Protein AF-A0A7S4VVU5-F1 (afdb_monomer)

Sequence (356 aa):
MTNPGVDKRAVSDDAVESCISLMKQHLQRNVVPAISHTGHGTSESSRDTSDSTVAGKGPNKKKQKRSSNQDVLRGLKKVYKPILATVGPLSILMEKMEQLIRSVHLDDQPILTICASVLSTLSLEPVAPTQCNEATALAHLIHEASIGVISAVFRRYERHRTIILEDLFALMLKLPTSRRTMRTYPIRASVMEYEARRQSSPKPASTHQGQNHIQVITTLILSLIQGSVVMPYESPDPTANCENSSLLPRLNSGLKGCQSVCDFFTSQMIQRCSRKGEEGGASEFRPVLSNLVDDLLAVQLLPEYPAAEMLLLSLCRRLSHDLLRSSSASVNKNTTSTSAETTYLSTAMDTMGKIC

InterPro domains:
  IPR033031 Scc2/Nipped-B family [PTHR21704] (1-333)

Mean predicted aligned error: 13.4 Å

Nearest PDB structures (foldseek):
  6q83-assembly1_A  TM=2.265E-01  e=2.015E-01  Saccharomyces cerevisiae S288C
  8e12-assembly1_A  TM=5.194E-01  e=6.028E+00  synthetic construct
  8e0o-assembly1_A  TM=4.133E-01  e=7.262E+00  synthetic construct
  8e12-assembly1_C  TM=3.622E-01  e=5.492E+00  synthetic construct

pLDDT: mean 74.07, std 20.19, range [27.8, 96.06]

Secondary structure (DSSP, 8-state):
--STTS-GGGS-HHHHHHHHHHHHHIIIIIIHHHHHHHHHHHHGGGS-----------------SSHHHHHHHHHHHHHHHHHHHTHHHHHHHHHHHHHHHHHS---HHHHHHHHHHHHGGGG-----TTS--HHHHHHHHHHHHHHHHHHHHHHH-GGGHHHHHHHHHHHHHHS--STTTS--EE---TTHHHHHHH--S-----S-----EE-HHHHHHHHHHHTT-B-----S-TTS---SS-SS-----BSHHHHHHHHHHHHHHHHHHT--SGGGTHHHHHHHHHHHHHHHHHHTT-TT-THHHHHHHHHHHHHHHHHHHHHHHHH-TTS---PPPHHHHHHHHHHHHHH-

Solvent-accessible surface area (backbone atoms only — not comparable to full-atom values): 21174 Å² total; per-residue (Å²): 125,73,54,95,85,59,59,75,84,76,51,56,64,70,56,53,53,50,50,51,52,50,50,41,49,44,44,67,70,48,44,52,53,43,47,56,51,54,50,62,72,56,64,75,75,75,76,86,84,80,90,79,94,75,92,80,92,83,84,90,79,90,89,82,80,68,63,68,58,52,54,50,50,54,52,48,52,65,57,35,52,64,54,59,63,45,49,63,61,47,30,53,51,35,49,51,47,24,51,37,53,70,68,48,92,75,60,70,68,65,51,55,51,49,46,59,48,40,59,63,55,66,70,64,72,54,70,45,93,89,51,94,42,74,58,38,59,53,47,49,47,46,42,52,27,33,43,47,32,48,27,31,48,47,47,70,38,67,88,51,39,64,60,55,53,52,55,46,55,60,49,58,72,73,46,70,79,51,85,84,62,39,54,68,36,66,62,81,48,76,62,53,62,54,52,60,69,67,57,87,64,95,74,83,92,74,94,65,81,76,73,62,34,30,39,60,63,57,55,40,55,40,44,46,34,56,37,36,53,43,68,70,44,84,70,91,64,91,75,80,67,93,79,90,78,78,100,60,86,81,52,66,46,44,56,63,52,23,51,51,49,38,51,49,52,41,49,55,52,51,51,38,31,51,38,83,54,84,91,49,46,11,78,64,42,45,55,47,50,52,52,47,51,56,44,34,69,73,37,43,88,39,86,86,35,71,44,31,50,59,43,51,52,44,42,50,53,52,47,51,52,52,51,54,50,52,58,56,51,70,73,53,85,87,60,96,66,83,74,71,49,69,67,41,54,52,52,48,50,52,55,46,64,72,74,108

Radius of gyration: 25.43 Å; Cα contacts (8 Å, |Δi|>4): 305; chains: 1; bounding box: 80×54×72 Å

Organism: NCBI:txid49249

Foldseek 3Di:
DLDPPDDPVVDDPVVVVVLLVVLLCLLPPQLLVLLQVVQVLPVVVPPPDDDDDDDDDDDDDDPPDPVVVVVVSVVSVVVSVVSLVCLVVSLVSLLVLLSCLLRDDDDPVSLVSLLVSLLVLLQRFRPFPPDPDSSLVSSQSSLVSSLSNVLSSLLRPVVCVVVSLVVLVVSLLSADLDPGRAFSHFDPFPVVVVVVVVPPDDDDDDDPPQPRTAGSSLVSLLSSLVSQWDDFDQDPDPPPDDDDDDDDRPGPTDSVRSLVSLLVSLVVLLVLLQDDDPVSCNVSSLSSLLRSLVRLVSCCPGPVRVSSVSNLVSNLVVLVVVLVVLVVVVVVPPDPPPRGDPVSNVSSVVSNVSSD

Structure (mmCIF, N/CA/C/O backbone):
data_AF-A0A7S4VVU5-F1
#
_entry.id   AF-A0A7S4VVU5-F1
#
loop_
_atom_site.group_PDB
_atom_site.id
_atom_site.type_symbol
_atom_site.label_atom_id
_atom_site.label_alt_id
_atom_site.label_comp_id
_atom_site.label_asym_id
_atom_site.label_entity_id
_atom_site.label_seq_id
_atom_site.pdbx_PDB_ins_code
_atom_site.Cartn_x
_atom_site.Cartn_y
_atom_site.Cartn_z
_atom_site.occupancy
_atom_site.B_iso_or_equiv
_atom_site.auth_seq_id
_atom_site.auth_comp_id
_atom_site.auth_asym_id
_atom_site.auth_atom_id
_atom_site.pdbx_PDB_model_num
ATOM 1 N N . MET A 1 1 ? 10.384 -1.384 -25.827 1.00 57.72 1 MET A N 1
ATOM 2 C CA . MET A 1 1 ? 9.327 -2.232 -25.232 1.00 57.72 1 MET A CA 1
ATOM 3 C C . MET A 1 1 ? 8.056 -1.447 -24.912 1.00 57.72 1 MET A C 1
ATOM 5 O O . MET A 1 1 ? 6.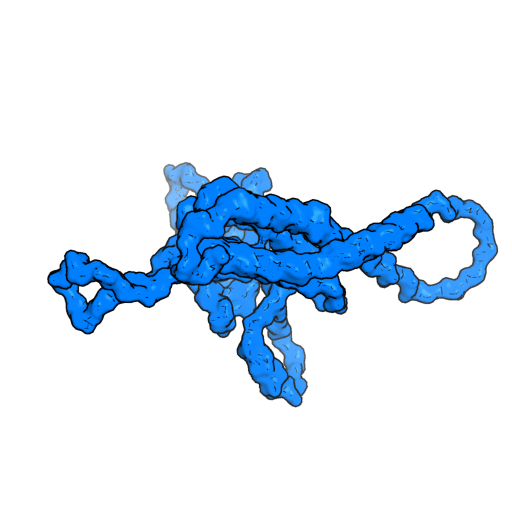988 -1.980 -25.139 1.00 57.72 1 MET A O 1
ATOM 9 N N . THR A 1 2 ? 8.135 -0.194 -24.442 1.00 60.84 2 THR A N 1
ATOM 10 C CA . THR A 1 2 ? 6.959 0.613 -24.037 1.00 60.84 2 THR A CA 1
ATOM 11 C C . THR A 1 2 ? 6.385 1.540 -25.121 1.00 60.84 2 THR A C 1
ATOM 13 O O . THR A 1 2 ? 5.416 2.249 -24.864 1.00 60.84 2 THR A O 1
ATOM 16 N N . ASN A 1 3 ? 6.969 1.576 -26.325 1.00 67.88 3 ASN A N 1
ATOM 17 C CA . ASN A 1 3 ? 6.439 2.384 -27.425 1.00 67.88 3 ASN A CA 1
ATOM 18 C C . ASN A 1 3 ? 5.209 1.667 -28.035 1.00 67.88 3 ASN A C 1
ATOM 20 O O . ASN A 1 3 ? 5.337 0.488 -28.372 1.00 67.88 3 ASN A O 1
ATOM 24 N N . PRO A 1 4 ? 4.050 2.344 -28.189 1.00 58.34 4 PRO A N 1
ATOM 25 C CA . PRO A 1 4 ? 2.795 1.745 -28.664 1.00 58.34 4 PRO A CA 1
ATOM 26 C C . PRO A 1 4 ? 2.856 1.110 -30.065 1.00 58.34 4 PRO A C 1
ATOM 28 O O . PRO A 1 4 ? 1.940 0.379 -30.424 1.00 58.34 4 PRO A O 1
ATOM 31 N N . GLY A 1 5 ? 3.913 1.359 -30.847 1.00 55.72 5 GLY A N 1
ATOM 32 C CA . GLY A 1 5 ? 4.136 0.742 -32.162 1.00 55.72 5 GLY A CA 1
ATOM 33 C C . GLY A 1 5 ? 5.090 -0.460 -32.184 1.00 55.72 5 GLY A C 1
ATOM 34 O O . GLY A 1 5 ? 5.428 -0.932 -33.266 1.00 55.72 5 GLY A O 1
ATOM 35 N N . VAL A 1 6 ? 5.586 -0.935 -31.036 1.00 66.12 6 VAL A N 1
ATOM 36 C CA . VAL A 1 6 ? 6.521 -2.075 -30.991 1.00 66.12 6 VAL A CA 1
ATOM 37 C C . VAL A 1 6 ? 5.746 -3.388 -31.071 1.00 66.12 6 VAL A C 1
ATOM 39 O O . VAL A 1 6 ? 4.851 -3.632 -30.263 1.00 66.12 6 VAL A O 1
ATOM 42 N N . ASP A 1 7 ? 6.106 -4.243 -32.033 1.00 57.69 7 ASP A N 1
ATOM 43 C CA . ASP A 1 7 ? 5.558 -5.595 -32.153 1.00 57.69 7 ASP A CA 1
ATOM 44 C C . ASP A 1 7 ? 5.779 -6.364 -30.840 1.00 57.69 7 ASP A C 1
ATOM 46 O O . ASP A 1 7 ? 6.886 -6.388 -30.295 1.00 57.69 7 ASP A O 1
ATOM 50 N N . LYS A 1 8 ? 4.725 -7.012 -30.334 1.00 59.72 8 LYS A N 1
ATOM 51 C CA . LYS A 1 8 ? 4.763 -7.819 -29.106 1.00 59.72 8 LYS A CA 1
ATOM 52 C C . LYS A 1 8 ? 5.806 -8.937 -29.192 1.00 59.72 8 LYS A C 1
ATOM 54 O O . LYS A 1 8 ? 6.313 -9.358 -28.165 1.00 59.72 8 LYS A O 1
ATOM 59 N N . ARG A 1 9 ? 6.182 -9.359 -30.405 1.00 58.69 9 ARG A N 1
ATOM 60 C CA . ARG A 1 9 ? 7.257 -10.335 -30.662 1.00 58.69 9 ARG A CA 1
ATOM 61 C C . ARG A 1 9 ? 8.673 -9.802 -30.421 1.00 58.69 9 ARG A C 1
ATOM 63 O O . ARG A 1 9 ? 9.600 -10.592 -30.304 1.00 58.69 9 ARG A O 1
ATOM 70 N N . ALA A 1 10 ? 8.856 -8.483 -30.366 1.00 60.72 10 ALA A N 1
ATOM 71 C CA . ALA A 1 10 ? 10.139 -7.855 -30.043 1.00 60.72 10 ALA A CA 1
ATOM 72 C C . ALA A 1 10 ? 10.359 -7.701 -28.526 1.00 60.72 10 ALA A C 1
ATOM 74 O O . ALA A 1 10 ? 11.417 -7.236 -28.097 1.00 60.72 10 ALA A O 1
ATOM 75 N N . VAL A 1 11 ? 9.360 -8.051 -27.709 1.00 66.44 11 VAL A N 1
ATOM 76 C CA . VAL A 1 11 ? 9.489 -8.148 -26.256 1.00 66.44 11 VAL A CA 1
ATOM 77 C C . VAL A 1 11 ? 9.952 -9.565 -25.941 1.00 66.44 11 VAL A C 1
ATOM 79 O O . VAL A 1 11 ? 9.199 -10.512 -26.118 1.00 66.44 11 VAL A O 1
ATOM 82 N N . SER A 1 12 ? 11.205 -9.716 -25.515 1.00 78.31 12 SER A N 1
ATOM 83 C CA . SER A 1 12 ? 11.684 -10.991 -24.991 1.00 78.31 12 SER A CA 1
ATOM 84 C C . SER A 1 12 ? 11.228 -11.147 -23.543 1.00 78.31 12 SER A C 1
ATOM 86 O O . SER A 1 12 ? 11.654 -10.390 -22.665 1.00 78.31 12 SER A O 1
ATOM 88 N N . ASP A 1 13 ? 10.377 -12.138 -23.293 1.00 79.94 13 ASP A N 1
ATOM 89 C CA . ASP A 1 13 ? 9.893 -12.464 -21.947 1.00 79.94 13 ASP A CA 1
ATOM 90 C C . ASP A 1 13 ? 11.064 -12.786 -21.001 1.00 79.94 13 ASP A C 1
ATOM 92 O O . ASP A 1 13 ? 11.105 -12.291 -19.874 1.00 79.94 13 ASP A O 1
ATOM 96 N N . ASP A 1 14 ? 12.107 -13.452 -21.512 1.00 84.94 14 ASP A N 1
ATOM 97 C CA . ASP A 1 14 ? 13.359 -13.721 -20.791 1.00 84.94 14 ASP A CA 1
ATOM 98 C C . ASP A 1 14 ? 14.050 -12.445 -20.282 1.00 84.94 14 ASP A C 1
ATOM 100 O O . ASP A 1 14 ? 14.626 -12.422 -19.189 1.00 84.94 14 ASP A O 1
ATOM 104 N N . ALA A 1 15 ? 14.012 -11.356 -21.060 1.00 85.75 15 ALA A N 1
ATOM 105 C CA . ALA A 1 15 ? 14.613 -10.092 -20.642 1.00 85.75 15 ALA A CA 1
ATOM 106 C C . ALA A 1 15 ? 13.778 -9.424 -19.548 1.00 85.75 15 ALA A C 1
ATOM 108 O O . ALA A 1 15 ? 14.343 -8.868 -18.604 1.00 85.75 15 ALA A O 1
ATOM 109 N N . VAL A 1 16 ? 12.447 -9.509 -19.638 1.00 86.12 16 VAL A N 1
ATOM 110 C CA . VAL A 1 16 ? 11.544 -8.998 -18.600 1.00 86.12 16 VAL A CA 1
ATOM 111 C C . VAL A 1 16 ? 11.764 -9.750 -17.292 1.00 86.12 16 VAL A C 1
ATOM 113 O O . VAL A 1 16 ? 11.966 -9.119 -16.253 1.00 86.12 16 VAL A O 1
ATOM 116 N N . GLU A 1 17 ? 11.811 -11.081 -17.335 1.00 88.19 17 GLU A N 1
ATOM 117 C CA . GLU A 1 17 ? 12.056 -11.906 -16.153 1.00 88.19 17 GLU A CA 1
ATOM 118 C C . GLU A 1 17 ? 13.445 -11.641 -15.551 1.00 88.19 17 GLU A C 1
ATOM 120 O O . GLU A 1 17 ? 13.582 -11.468 -14.334 1.00 88.19 17 GLU A O 1
ATOM 125 N N . SER A 1 18 ? 14.467 -11.488 -16.397 1.00 88.56 18 SER A N 1
ATOM 126 C CA . SER A 1 18 ? 15.817 -11.112 -15.964 1.00 88.56 18 SER A CA 1
ATOM 127 C C . SER A 1 18 ? 15.841 -9.745 -15.273 1.00 88.56 18 SER A C 1
ATOM 129 O O . SER A 1 18 ? 16.466 -9.596 -14.219 1.00 88.56 18 SER A O 1
ATOM 131 N N . CYS A 1 19 ? 15.126 -8.750 -15.807 1.00 90.00 19 CYS A N 1
ATOM 132 C CA . CYS A 1 19 ? 14.996 -7.431 -15.186 1.00 90.00 19 CYS A CA 1
ATOM 133 C C . CYS A 1 19 ? 14.268 -7.494 -13.837 1.00 90.00 19 CYS A C 1
ATOM 135 O O . CYS A 1 19 ? 14.699 -6.845 -12.882 1.00 90.00 19 CYS A O 1
ATOM 137 N N . ILE A 1 20 ? 13.199 -8.288 -13.729 1.00 91.06 20 ILE A N 1
ATOM 138 C CA . ILE A 1 20 ? 12.463 -8.489 -12.473 1.00 91.06 20 ILE A CA 1
ATOM 139 C C . ILE A 1 20 ? 13.362 -9.160 -11.430 1.00 91.06 20 ILE A C 1
ATOM 141 O O . ILE A 1 20 ? 13.412 -8.716 -10.280 1.00 91.06 20 ILE A O 1
ATOM 145 N N . SER A 1 21 ? 14.110 -10.192 -11.825 1.00 91.94 21 SER A N 1
ATOM 146 C CA . SER A 1 21 ? 15.055 -10.889 -10.951 1.00 91.94 21 SER A CA 1
ATOM 147 C C . SER A 1 21 ? 16.165 -9.954 -10.466 1.00 91.94 21 SER A C 1
ATOM 149 O O . SER A 1 21 ? 16.428 -9.887 -9.263 1.00 91.94 21 SER A O 1
ATOM 151 N N . LEU A 1 22 ? 16.752 -9.159 -11.368 1.00 92.44 22 LEU A N 1
ATOM 152 C CA . LEU A 1 22 ? 17.756 -8.149 -11.029 1.00 92.44 22 LEU A CA 1
ATOM 153 C C . LEU A 1 22 ? 17.205 -7.121 -10.035 1.00 92.44 22 LEU A C 1
ATOM 155 O O . LEU A 1 22 ? 17.828 -6.874 -9.002 1.00 92.44 22 LEU A O 1
ATOM 159 N N . MET A 1 23 ? 16.026 -6.557 -10.316 1.00 92.81 23 MET A N 1
ATOM 160 C CA . MET A 1 23 ? 15.358 -5.582 -9.450 1.00 92.81 23 MET A CA 1
ATOM 161 C C . MET A 1 23 ? 15.105 -6.171 -8.058 1.00 92.81 23 MET A C 1
ATOM 163 O O . MET A 1 23 ? 15.510 -5.580 -7.057 1.00 92.81 23 MET A O 1
ATOM 167 N N . LYS A 1 24 ? 14.510 -7.368 -7.985 1.00 92.75 24 LYS A N 1
ATOM 168 C CA . LYS A 1 24 ? 14.238 -8.072 -6.726 1.00 92.75 24 LYS A CA 1
ATOM 169 C C . LYS A 1 24 ? 15.513 -8.303 -5.921 1.00 92.75 24 LYS A C 1
ATOM 171 O O . LYS A 1 24 ? 15.557 -7.980 -4.734 1.00 92.75 24 LYS A O 1
ATOM 176 N N . GLN A 1 25 ? 16.546 -8.869 -6.545 1.00 91.94 25 GLN A N 1
ATOM 177 C CA . GLN A 1 25 ? 17.803 -9.173 -5.863 1.00 91.94 25 GLN A CA 1
ATOM 178 C C . GLN A 1 25 ? 18.484 -7.899 -5.369 1.00 91.94 25 GLN A C 1
ATOM 180 O O . GLN A 1 25 ? 18.958 -7.860 -4.233 1.00 91.94 25 GLN A O 1
ATOM 185 N N . HIS A 1 26 ? 18.503 -6.851 -6.192 1.00 90.88 26 HIS A N 1
ATOM 186 C CA . HIS A 1 26 ? 19.144 -5.598 -5.834 1.00 90.88 26 HIS A CA 1
ATOM 187 C C . HIS A 1 26 ? 18.409 -4.875 -4.694 1.00 90.88 26 HIS A C 1
ATOM 189 O O . HIS A 1 26 ? 19.061 -4.439 -3.742 1.00 90.88 26 HIS A O 1
ATOM 195 N N . LEU A 1 27 ? 17.071 -4.846 -4.721 1.00 89.19 27 LEU A N 1
ATOM 196 C CA . LEU A 1 27 ? 16.249 -4.308 -3.633 1.00 89.19 27 LEU A CA 1
ATOM 197 C C . LEU A 1 27 ? 16.473 -5.074 -2.326 1.00 89.19 27 LEU A C 1
ATOM 199 O O . LEU A 1 27 ? 16.860 -4.481 -1.322 1.00 89.19 27 LEU A O 1
ATOM 203 N N . GLN A 1 28 ? 16.273 -6.394 -2.342 1.00 88.12 28 GLN A N 1
ATOM 204 C CA . GLN A 1 28 ? 16.219 -7.196 -1.117 1.00 88.12 28 GLN A CA 1
ATOM 205 C C . GLN A 1 28 ? 17.593 -7.459 -0.494 1.00 88.12 28 GLN A C 1
ATOM 207 O O . GLN A 1 28 ? 17.706 -7.507 0.728 1.00 88.12 28 GLN A O 1
ATOM 212 N N . ARG A 1 29 ? 18.640 -7.660 -1.307 1.00 87.25 29 ARG A N 1
ATOM 213 C CA . ARG A 1 29 ? 19.961 -8.082 -0.803 1.00 87.25 29 ARG A CA 1
ATOM 214 C C . ARG A 1 29 ? 20.957 -6.945 -0.630 1.00 87.25 29 ARG A C 1
ATOM 216 O O . ARG A 1 29 ? 21.866 -7.087 0.179 1.00 87.25 29 ARG A O 1
ATOM 223 N N . ASN A 1 30 ? 20.801 -5.843 -1.365 1.00 85.88 30 ASN A N 1
ATOM 224 C CA . ASN A 1 30 ? 21.769 -4.746 -1.333 1.00 85.88 30 ASN A CA 1
ATOM 225 C C . ASN A 1 30 ? 21.168 -3.487 -0.711 1.00 85.88 30 ASN A C 1
ATOM 227 O O . ASN A 1 30 ? 21.672 -3.001 0.300 1.00 85.88 30 ASN A O 1
ATOM 231 N N . VAL A 1 31 ? 20.083 -2.975 -1.291 1.00 85.19 31 VAL A N 1
ATOM 232 C CA . VAL A 1 31 ? 19.557 -1.650 -0.946 1.00 85.19 31 VAL A CA 1
ATOM 233 C C . VAL A 1 31 ? 18.855 -1.634 0.405 1.00 85.19 31 VAL A C 1
ATOM 235 O O . VAL A 1 31 ? 19.185 -0.790 1.237 1.00 85.19 31 VAL A O 1
ATOM 238 N N . VAL A 1 32 ? 17.946 -2.581 0.655 1.00 83.69 32 VAL A N 1
ATOM 239 C CA . VAL A 1 32 ? 17.225 -2.666 1.934 1.00 83.69 32 VAL A CA 1
ATOM 240 C C . VAL A 1 32 ? 18.206 -2.765 3.117 1.00 83.69 32 VAL A C 1
ATOM 242 O O . VAL A 1 32 ? 18.149 -1.905 3.997 1.00 83.69 32 VAL A O 1
ATOM 245 N N . PRO A 1 33 ? 19.190 -3.692 3.121 1.00 82.19 33 PRO A N 1
ATOM 246 C CA . PRO A 1 33 ? 20.199 -3.738 4.179 1.00 82.19 33 PRO A CA 1
ATOM 247 C C . PRO A 1 33 ? 21.045 -2.463 4.278 1.00 82.19 33 PRO A C 1
ATOM 249 O O . PRO A 1 33 ? 21.322 -1.996 5.384 1.00 82.19 33 PRO A O 1
ATOM 252 N N . ALA A 1 34 ? 21.460 -1.878 3.148 1.00 79.06 34 ALA A N 1
ATOM 253 C CA . ALA A 1 34 ? 22.302 -0.683 3.154 1.00 79.06 34 ALA A CA 1
ATOM 254 C C . ALA A 1 34 ? 21.601 0.517 3.809 1.00 79.06 34 ALA A C 1
ATOM 256 O O . ALA A 1 34 ? 22.227 1.225 4.601 1.00 79.06 34 ALA A O 1
ATOM 257 N N . ILE A 1 35 ? 20.309 0.720 3.536 1.00 76.00 35 ILE A N 1
ATOM 258 C CA . ILE A 1 35 ? 19.514 1.818 4.106 1.00 76.00 35 ILE A CA 1
ATOM 259 C C . ILE A 1 35 ? 19.223 1.575 5.593 1.00 76.00 35 ILE A C 1
ATOM 261 O O . ILE A 1 35 ? 19.430 2.467 6.415 1.00 76.00 35 ILE A O 1
ATOM 265 N N . SER A 1 36 ? 18.837 0.355 5.982 1.00 73.44 36 SER A N 1
ATOM 266 C CA . SER A 1 36 ? 18.546 0.031 7.387 1.00 73.44 36 SER A CA 1
ATOM 267 C C . SER A 1 36 ? 19.776 0.132 8.306 1.00 73.44 36 SER A C 1
ATOM 269 O O . SER A 1 36 ? 19.676 0.601 9.445 1.00 73.44 36 SER A O 1
ATOM 271 N N . HIS A 1 37 ? 20.962 -0.270 7.831 1.00 63.78 37 HIS A N 1
ATOM 272 C CA . HIS A 1 37 ? 22.190 -0.248 8.639 1.00 63.78 37 HIS A CA 1
ATOM 273 C C . HIS A 1 37 ? 22.890 1.114 8.674 1.00 63.78 37 HIS A C 1
ATOM 275 O O . HIS A 1 37 ? 23.566 1.428 9.659 1.00 63.78 37 HIS A O 1
ATOM 281 N N . THR A 1 38 ? 22.719 1.955 7.650 1.00 55.84 38 THR A N 1
ATOM 282 C CA . THR A 1 38 ? 23.280 3.316 7.669 1.00 55.84 38 THR A CA 1
ATOM 283 C C . THR A 1 38 ? 22.609 4.214 8.708 1.00 55.84 38 THR A C 1
ATOM 285 O O . THR A 1 38 ? 23.299 5.051 9.288 1.00 55.84 38 THR A O 1
ATOM 288 N N . GLY A 1 39 ? 21.335 3.976 9.043 1.00 48.91 39 GLY A N 1
ATOM 289 C CA . GLY A 1 39 ? 20.635 4.677 10.128 1.00 48.91 39 GLY A CA 1
ATOM 290 C C . GLY A 1 39 ? 21.141 4.345 11.541 1.00 48.91 39 GLY A C 1
ATOM 291 O O . GLY A 1 39 ? 21.191 5.221 12.400 1.00 48.91 39 GLY A O 1
ATOM 292 N N . HIS A 1 40 ? 21.586 3.108 11.785 1.00 46.97 40 HIS A N 1
ATOM 293 C CA . HIS A 1 40 ? 22.089 2.685 13.103 1.00 46.97 40 HIS A CA 1
ATOM 294 C C . HIS A 1 40 ? 23.530 3.157 13.375 1.00 46.97 40 HIS A C 1
ATOM 296 O O . HIS A 1 40 ? 23.922 3.369 14.521 1.00 46.97 40 HIS A O 1
ATOM 302 N N . GLY A 1 41 ? 24.336 3.354 12.325 1.00 40.41 41 GLY A N 1
ATOM 303 C CA . GLY A 1 41 ? 25.748 3.743 12.441 1.00 40.41 41 GLY A CA 1
ATOM 304 C C . GLY A 1 41 ? 26.017 5.248 12.589 1.00 40.41 41 GLY A C 1
ATOM 305 O O . GLY A 1 41 ? 27.188 5.646 12.647 1.00 40.41 41 GLY A O 1
ATOM 306 N N . THR A 1 42 ? 24.980 6.091 12.581 1.00 41.06 42 THR A N 1
ATOM 307 C CA . THR A 1 42 ? 25.072 7.555 12.763 1.00 41.06 42 THR A CA 1
ATOM 308 C C . THR A 1 42 ? 24.517 8.014 14.114 1.00 41.06 42 THR A C 1
ATOM 310 O O . THR A 1 42 ? 25.030 8.981 14.677 1.00 41.06 42 THR A O 1
ATOM 313 N N . SER A 1 43 ? 23.557 7.288 14.701 1.00 38.28 43 SER A N 1
ATOM 314 C CA . SER A 1 43 ? 22.981 7.620 16.013 1.00 38.28 43 SER A CA 1
ATOM 315 C C . SER A 1 43 ? 23.916 7.343 17.194 1.00 38.28 43 SER A C 1
ATOM 317 O O . SER A 1 43 ? 23.802 7.993 18.228 1.00 38.28 43 SER A O 1
ATOM 319 N N . GLU A 1 44 ? 24.870 6.414 17.068 1.00 37.72 44 GLU A N 1
ATOM 320 C CA . GLU A 1 44 ? 25.856 6.167 18.136 1.00 37.72 44 GLU A CA 1
ATOM 321 C C . GLU A 1 44 ? 26.935 7.260 18.231 1.00 37.72 44 GLU A C 1
ATOM 323 O O . GLU A 1 44 ? 27.645 7.337 19.229 1.00 37.72 44 GLU A O 1
ATOM 328 N N . SER A 1 45 ? 27.044 8.146 17.234 1.00 38.41 45 SER A N 1
ATOM 329 C CA . SER A 1 45 ? 28.042 9.224 17.225 1.00 38.41 45 SER A CA 1
ATOM 330 C C . SER A 1 45 ? 27.631 10.464 18.032 1.00 38.41 45 SER A C 1
ATOM 332 O O . SER A 1 45 ? 28.450 11.365 18.188 1.00 38.41 45 SER A O 1
ATOM 334 N N . SER A 1 46 ? 26.386 10.557 18.506 1.00 33.22 46 SER A N 1
ATOM 335 C CA . SER A 1 46 ? 25.816 11.797 19.066 1.00 33.22 46 SER A CA 1
ATOM 336 C C . SER A 1 46 ? 25.482 11.732 20.564 1.00 33.22 46 SER A C 1
ATOM 338 O O . SER A 1 46 ? 24.757 12.588 21.063 1.00 33.22 46 SER A O 1
ATOM 340 N N . ARG A 1 47 ? 26.027 10.759 21.312 1.00 35.12 47 ARG A N 1
ATOM 341 C CA . ARG A 1 47 ? 25.845 10.674 22.779 1.00 35.12 47 ARG A CA 1
ATOM 342 C C . ARG A 1 47 ? 27.050 11.052 23.644 1.00 35.12 47 ARG A C 1
ATOM 344 O O . ARG A 1 47 ? 26.878 11.120 24.853 1.00 35.12 47 ARG A O 1
ATOM 351 N N . ASP A 1 48 ? 28.200 11.394 23.069 1.00 34.59 48 ASP A N 1
ATOM 352 C CA . ASP A 1 48 ? 29.407 11.708 23.851 1.00 34.59 48 ASP A CA 1
ATOM 353 C C . ASP A 1 48 ? 29.900 13.150 23.620 1.00 34.59 48 ASP A C 1
ATOM 355 O O . ASP A 1 48 ? 31.022 13.369 23.175 1.00 34.59 48 ASP A O 1
ATOM 359 N N . THR A 1 49 ? 29.076 14.152 23.939 1.00 37.50 49 THR A N 1
ATOM 360 C CA . THR A 1 49 ? 29.562 15.521 24.211 1.00 37.50 49 THR A CA 1
ATOM 361 C C . THR A 1 49 ? 28.724 16.180 25.306 1.00 37.50 49 THR A C 1
ATOM 363 O O . THR A 1 49 ? 27.873 17.024 25.039 1.00 37.50 49 THR A O 1
ATOM 366 N N . SER A 1 50 ? 28.983 15.804 26.556 1.00 31.50 50 SER A N 1
ATOM 367 C CA . SER A 1 50 ? 28.790 16.699 27.697 1.00 31.50 50 SER A CA 1
ATOM 368 C C . SER A 1 50 ? 29.980 16.547 28.638 1.00 31.50 50 SER A C 1
ATOM 370 O O . SER A 1 50 ? 30.264 15.467 29.151 1.00 31.50 50 SER A O 1
ATOM 372 N N . ASP A 1 51 ? 30.680 17.661 28.749 1.00 27.80 51 ASP A N 1
ATOM 373 C CA . ASP A 1 51 ? 31.875 17.975 29.508 1.00 27.80 51 ASP A CA 1
ATOM 374 C C . ASP A 1 51 ? 31.815 17.578 30.996 1.00 27.80 51 ASP A C 1
ATOM 376 O O . ASP A 1 51 ? 30.804 17.790 31.662 1.00 27.80 51 ASP A O 1
ATOM 380 N N . SER A 1 52 ? 32.928 17.052 31.518 1.00 29.23 52 SER A N 1
ATOM 381 C CA . SER A 1 52 ? 33.374 17.339 32.886 1.00 29.23 52 SER A CA 1
ATOM 382 C C . SER A 1 52 ? 34.842 16.936 33.050 1.00 29.23 52 SER A C 1
ATOM 384 O O . SER A 1 52 ? 35.191 15.774 33.285 1.00 29.23 52 SER A O 1
ATOM 386 N N . THR A 1 53 ? 35.709 17.932 32.943 1.00 34.22 53 THR A N 1
ATOM 387 C CA . THR A 1 53 ? 37.075 17.951 33.464 1.00 34.22 53 THR A CA 1
ATOM 388 C C . THR A 1 53 ? 37.107 17.698 34.977 1.00 34.22 53 THR A C 1
ATOM 390 O O . THR A 1 53 ? 36.777 18.605 35.730 1.00 34.22 53 THR A O 1
ATOM 393 N N . VAL A 1 54 ? 37.581 16.537 35.447 1.00 32.28 54 VAL A N 1
ATOM 394 C CA . VAL A 1 54 ? 38.266 16.416 36.754 1.00 32.28 54 VAL A CA 1
ATOM 395 C C . VAL A 1 54 ? 39.306 15.295 36.685 1.00 32.28 54 VAL A C 1
ATOM 397 O O . VAL A 1 54 ? 39.007 14.144 36.372 1.00 32.28 54 VAL A O 1
ATOM 400 N N . ALA A 1 55 ? 40.552 15.658 36.978 1.00 35.59 55 ALA A N 1
ATOM 401 C CA . ALA A 1 55 ? 41.692 14.765 37.100 1.00 35.59 55 ALA A CA 1
ATOM 402 C C . ALA A 1 55 ? 41.560 13.820 38.311 1.00 35.59 55 ALA A C 1
ATOM 404 O O . ALA A 1 55 ? 41.245 14.254 39.415 1.00 35.59 55 ALA A O 1
ATOM 405 N N . GLY A 1 56 ? 41.890 12.540 38.126 1.00 29.27 56 GLY A N 1
ATOM 406 C CA . GLY A 1 56 ? 41.991 11.561 39.211 1.00 29.27 56 GLY A CA 1
ATOM 407 C C . GLY A 1 56 ? 42.675 10.274 38.752 1.00 29.27 56 GLY A C 1
ATOM 408 O O . GLY A 1 56 ? 42.146 9.537 37.927 1.00 29.27 56 GLY A O 1
ATOM 409 N N . LYS A 1 57 ? 43.886 10.030 39.265 1.00 31.72 57 LYS A N 1
ATOM 410 C CA . LYS A 1 57 ? 44.732 8.849 39.017 1.00 31.72 57 LYS A CA 1
ATOM 411 C C . LYS A 1 57 ? 44.093 7.561 39.567 1.00 31.72 57 LYS A C 1
ATOM 413 O O . LYS A 1 57 ? 43.633 7.550 40.702 1.00 31.72 57 LYS A O 1
ATOM 418 N N . GLY A 1 58 ? 44.192 6.456 38.821 1.00 28.50 58 GLY A N 1
ATOM 419 C CA . GLY A 1 58 ? 43.917 5.095 39.310 1.00 28.50 58 GLY A CA 1
ATOM 420 C C . GLY A 1 58 ? 43.849 4.056 38.174 1.00 28.50 58 GLY A C 1
ATOM 421 O O . GLY A 1 58 ? 43.095 4.279 37.229 1.00 28.50 58 GLY A O 1
ATOM 422 N N . PRO A 1 59 ? 44.632 2.955 38.196 1.00 41.81 59 PRO A N 1
ATOM 423 C CA . PRO A 1 59 ? 44.837 2.098 37.027 1.00 41.81 59 PRO A CA 1
ATOM 424 C C . PRO A 1 59 ? 43.896 0.877 36.962 1.00 41.81 59 PRO A C 1
ATOM 426 O O . PRO A 1 59 ? 43.389 0.392 37.967 1.00 41.81 59 PRO A O 1
ATOM 429 N N . ASN A 1 60 ? 43.788 0.318 35.752 1.00 34.47 60 ASN A N 1
ATOM 430 C CA . ASN A 1 60 ? 43.352 -1.048 35.427 1.00 34.47 60 ASN A CA 1
ATOM 431 C C . ASN A 1 60 ? 41.858 -1.419 35.562 1.00 34.47 60 ASN A C 1
ATOM 433 O O . ASN A 1 60 ? 41.469 -2.066 36.526 1.00 34.47 60 ASN A O 1
ATOM 437 N N . LYS A 1 61 ? 41.072 -1.220 34.483 1.00 33.72 61 LYS A N 1
ATOM 438 C CA . LYS A 1 61 ? 40.074 -2.206 33.992 1.00 33.72 61 LYS A CA 1
ATOM 439 C C . LYS A 1 61 ? 39.914 -2.145 32.459 1.00 33.72 61 LYS A C 1
ATOM 441 O O . LYS A 1 61 ? 39.400 -1.180 31.908 1.00 33.72 61 LYS A O 1
ATOM 446 N N . LYS A 1 62 ? 40.381 -3.212 31.794 1.00 38.00 62 LYS A N 1
ATOM 447 C CA . LYS A 1 62 ? 40.010 -3.757 30.467 1.00 38.00 62 LYS A CA 1
ATOM 448 C C . LYS A 1 62 ? 39.268 -2.810 29.503 1.00 38.00 62 LYS A C 1
ATOM 450 O O . LYS A 1 62 ? 38.048 -2.855 29.373 1.00 38.00 62 LYS A O 1
ATOM 455 N N . LYS A 1 63 ? 40.038 -2.052 28.721 1.00 40.50 63 LYS A N 1
ATOM 456 C CA . LYS A 1 63 ? 39.582 -1.297 27.543 1.00 40.50 63 LYS A CA 1
ATOM 457 C C . LYS A 1 63 ? 39.966 -2.069 26.273 1.00 40.50 63 LYS A C 1
ATOM 459 O O . LYS A 1 63 ? 40.843 -1.651 25.534 1.00 40.50 63 LYS A O 1
ATOM 464 N N . GLN A 1 64 ? 39.378 -3.246 26.045 1.00 44.03 64 GLN A N 1
ATOM 465 C CA . GLN A 1 64 ? 39.753 -4.081 24.893 1.00 44.03 64 GLN A CA 1
ATOM 466 C C . GLN A 1 64 ? 38.554 -4.863 24.335 1.00 44.03 64 GLN A C 1
ATOM 468 O O . GLN A 1 64 ? 38.452 -6.072 24.500 1.00 44.03 64 GLN A O 1
ATOM 473 N N . LYS A 1 65 ? 37.606 -4.139 23.718 1.00 40.06 65 LYS A N 1
ATOM 474 C CA . LYS A 1 65 ? 36.645 -4.685 22.726 1.00 40.06 65 LYS A CA 1
ATOM 475 C C . LYS A 1 65 ? 35.831 -3.628 21.949 1.00 40.06 65 LYS A C 1
ATOM 477 O O . LYS A 1 65 ? 34.799 -3.954 21.379 1.00 40.06 65 LYS A O 1
ATOM 482 N N . ARG A 1 66 ? 36.260 -2.355 21.929 1.00 44.44 66 ARG A N 1
ATOM 483 C CA . ARG A 1 66 ? 35.550 -1.266 21.218 1.00 44.44 66 ARG A CA 1
ATOM 484 C C . ARG A 1 66 ? 36.170 -0.868 19.869 1.00 44.44 66 ARG A C 1
ATOM 486 O O . ARG A 1 66 ? 35.454 -0.295 19.058 1.00 44.44 66 ARG A O 1
ATOM 493 N N . SER A 1 67 ? 37.441 -1.184 19.590 1.00 50.03 67 SER A N 1
ATOM 494 C CA . SER A 1 67 ? 38.080 -0.771 18.323 1.00 50.03 67 SER A CA 1
ATOM 495 C C . SER A 1 67 ? 37.684 -1.644 17.127 1.00 50.03 67 SER A C 1
ATOM 497 O O . SER A 1 67 ? 37.403 -1.101 16.065 1.00 50.03 67 SER A O 1
ATOM 499 N N . SER A 1 68 ? 37.548 -2.968 17.296 1.00 53.59 68 SER A N 1
ATOM 500 C CA . SER A 1 68 ? 37.240 -3.866 16.165 1.00 53.59 68 SER A CA 1
ATOM 501 C C . SER A 1 68 ? 35.883 -3.563 15.522 1.00 53.59 68 SER A C 1
ATOM 503 O O . SER A 1 68 ? 35.751 -3.632 14.306 1.00 53.59 68 SER A O 1
ATOM 505 N N . ASN A 1 69 ? 34.883 -3.166 16.318 1.00 58.59 69 ASN A N 1
ATOM 506 C CA . ASN A 1 69 ? 33.570 -2.791 15.791 1.00 58.59 69 ASN A CA 1
ATOM 507 C C . ASN A 1 69 ? 33.609 -1.468 15.018 1.00 58.59 69 ASN A C 1
ATOM 509 O O . ASN A 1 69 ? 32.863 -1.318 14.056 1.00 58.59 69 ASN A O 1
ATOM 513 N N . GLN A 1 70 ? 34.488 -0.528 15.381 1.00 61.44 70 GLN A N 1
ATOM 514 C CA . GLN A 1 70 ? 34.634 0.730 14.642 1.00 61.44 70 GLN A CA 1
ATOM 515 C C . GLN A 1 70 ? 35.305 0.522 13.281 1.00 61.44 70 GLN A C 1
ATOM 517 O O . GLN A 1 70 ? 34.900 1.157 12.306 1.00 61.44 70 GLN A O 1
ATOM 522 N N . ASP A 1 71 ? 36.275 -0.388 13.188 1.00 65.94 71 ASP A N 1
ATOM 523 C CA . ASP A 1 71 ? 36.930 -0.727 11.920 1.00 65.94 71 ASP A CA 1
ATOM 524 C C . ASP A 1 71 ? 35.987 -1.485 10.979 1.00 65.94 71 ASP A C 1
ATOM 526 O O . ASP A 1 71 ? 35.914 -1.165 9.791 1.00 65.94 71 ASP A O 1
ATOM 530 N N . VAL A 1 72 ? 35.177 -2.406 11.518 1.00 71.19 72 VAL A N 1
ATOM 531 C CA . VAL A 1 72 ? 34.098 -3.073 10.772 1.00 71.19 72 VAL A CA 1
ATOM 532 C C . VAL A 1 72 ? 33.069 -2.047 10.289 1.00 71.19 72 VAL A C 1
ATOM 534 O O . VAL A 1 72 ? 32.742 -2.033 9.106 1.00 71.19 72 VAL A O 1
ATOM 537 N N . LEU A 1 73 ? 32.624 -1.116 11.140 1.00 63.91 73 LEU A N 1
ATOM 538 C CA . LEU A 1 73 ? 31.672 -0.067 10.753 1.00 63.91 73 LEU A CA 1
ATOM 539 C C . LEU A 1 73 ? 32.239 0.860 9.662 1.00 63.91 73 LEU A C 1
ATOM 541 O O . LEU A 1 73 ? 31.526 1.257 8.741 1.00 63.91 73 LEU A O 1
ATOM 545 N N . ARG A 1 74 ? 33.533 1.198 9.738 1.00 68.06 74 ARG A N 1
ATOM 546 C CA . ARG A 1 74 ? 34.238 1.984 8.710 1.00 68.06 74 ARG A CA 1
ATOM 547 C C . ARG A 1 74 ? 34.382 1.210 7.399 1.00 68.06 74 ARG A C 1
ATOM 549 O O . ARG A 1 74 ? 34.209 1.806 6.337 1.00 68.06 74 ARG A O 1
ATOM 556 N N . GLY A 1 75 ? 34.659 -0.093 7.462 1.00 71.31 75 GLY A N 1
ATOM 557 C CA . GLY A 1 75 ? 34.666 -0.989 6.304 1.00 71.31 75 GLY A CA 1
ATOM 558 C C . GLY A 1 75 ? 33.292 -1.077 5.639 1.00 71.31 75 GLY A C 1
ATOM 559 O O . GLY A 1 75 ? 33.177 -0.855 4.436 1.00 71.31 75 GLY A O 1
ATOM 560 N N . LEU A 1 76 ? 32.235 -1.279 6.429 1.00 72.12 76 LEU A N 1
ATOM 561 C CA . LEU A 1 76 ? 30.850 -1.323 5.953 1.00 72.12 76 LEU A CA 1
ATOM 562 C C . LEU A 1 76 ? 30.420 0.003 5.315 1.00 72.12 76 LEU A C 1
ATOM 564 O O . LEU A 1 76 ? 29.836 -0.009 4.237 1.00 72.12 76 LEU A O 1
ATOM 568 N N . LYS A 1 77 ? 30.772 1.157 5.901 1.00 70.19 77 LYS A N 1
ATOM 569 C CA . LYS A 1 77 ? 30.485 2.476 5.299 1.00 70.19 77 LYS A CA 1
ATOM 570 C C . LYS A 1 77 ? 31.113 2.638 3.907 1.00 70.19 77 LYS A C 1
ATOM 572 O O . LYS A 1 77 ? 30.482 3.222 3.027 1.00 70.19 77 LYS A O 1
ATOM 577 N N . LYS A 1 78 ? 32.317 2.097 3.675 1.00 76.00 78 LYS A N 1
ATOM 578 C CA . LYS A 1 78 ? 32.962 2.111 2.347 1.00 76.00 78 LYS A CA 1
ATOM 579 C C . LYS A 1 78 ? 32.232 1.233 1.326 1.00 76.00 78 LYS A C 1
ATOM 581 O O . LYS A 1 78 ? 32.228 1.588 0.154 1.00 76.00 78 LYS A O 1
ATOM 586 N N . VAL A 1 79 ? 31.614 0.134 1.761 1.00 80.12 79 VAL A N 1
ATOM 587 C CA . VAL A 1 79 ? 30.823 -0.770 0.905 1.00 80.12 79 VAL A CA 1
ATOM 588 C C . VAL A 1 79 ? 29.419 -0.220 0.648 1.00 80.12 79 VAL A C 1
ATOM 590 O O . VAL A 1 79 ? 28.922 -0.307 -0.469 1.00 80.12 79 VAL A O 1
ATOM 593 N N . TYR A 1 80 ? 28.783 0.406 1.641 1.00 81.44 80 TYR A N 1
ATOM 594 C CA . TYR A 1 80 ? 27.441 0.964 1.475 1.00 81.44 80 TYR A CA 1
ATOM 595 C C . TYR A 1 80 ? 27.412 2.207 0.596 1.00 81.44 80 TYR A C 1
ATOM 597 O O . TYR A 1 80 ? 26.449 2.385 -0.134 1.00 81.44 80 TYR A O 1
ATOM 605 N N . LYS A 1 81 ? 28.459 3.039 0.594 1.00 81.88 81 LYS A N 1
ATOM 606 C CA . LYS A 1 81 ? 28.507 4.238 -0.256 1.00 81.88 81 LYS A CA 1
ATOM 607 C C . LYS A 1 81 ? 28.245 3.950 -1.753 1.00 81.88 81 LYS A C 1
ATOM 609 O O . LYS A 1 81 ? 27.356 4.589 -2.310 1.00 81.88 81 LYS A O 1
ATOM 614 N N . PRO A 1 82 ? 28.945 3.009 -2.420 1.00 84.44 82 PRO A N 1
ATOM 615 C CA . PRO A 1 82 ? 28.640 2.669 -3.809 1.00 84.44 82 PRO A CA 1
ATOM 616 C C . PRO A 1 82 ? 27.269 1.998 -3.979 1.00 84.44 82 PRO A C 1
ATOM 618 O O . PRO A 1 82 ? 26.629 2.225 -4.996 1.00 84.44 82 PRO A O 1
ATOM 621 N N . ILE A 1 83 ? 26.783 1.230 -2.994 1.00 85.19 83 ILE A N 1
ATOM 622 C CA . ILE A 1 83 ? 25.433 0.630 -3.032 1.00 85.19 83 ILE A CA 1
ATOM 623 C C . ILE A 1 83 ? 24.342 1.707 -2.929 1.00 85.19 83 ILE A C 1
ATOM 625 O O . ILE A 1 83 ? 23.322 1.631 -3.598 1.00 85.19 83 ILE A O 1
ATOM 629 N N . LEU A 1 84 ? 24.535 2.744 -2.118 1.00 84.94 84 LEU A N 1
ATOM 630 C CA . LEU A 1 84 ? 23.581 3.847 -2.019 1.00 84.94 84 LEU A CA 1
ATOM 631 C C . LEU A 1 84 ? 23.552 4.681 -3.306 1.00 84.94 84 LEU A C 1
ATOM 633 O O . LEU A 1 84 ? 22.488 5.141 -3.713 1.00 84.94 84 LEU A O 1
ATOM 637 N N . ALA A 1 85 ? 24.682 4.796 -4.009 1.00 86.75 85 ALA A N 1
ATOM 638 C CA . ALA A 1 85 ? 24.736 5.456 -5.312 1.00 86.75 85 ALA A CA 1
ATOM 639 C C . ALA A 1 85 ? 23.905 4.736 -6.396 1.00 86.75 85 ALA A C 1
ATOM 641 O O . ALA A 1 85 ? 23.494 5.374 -7.365 1.00 86.75 85 ALA A O 1
ATOM 642 N N . THR A 1 86 ? 23.609 3.437 -6.245 1.00 89.12 86 THR A N 1
ATOM 643 C CA . THR A 1 86 ? 22.756 2.701 -7.196 1.00 89.12 86 THR A CA 1
ATOM 644 C C . THR A 1 86 ? 21.259 2.879 -6.944 1.00 89.12 86 THR A C 1
ATOM 646 O O . THR A 1 86 ? 20.463 2.490 -7.797 1.00 89.12 86 THR A O 1
ATOM 649 N N . VAL A 1 87 ? 20.851 3.513 -5.838 1.00 88.75 87 VAL A N 1
ATOM 650 C CA . VAL A 1 87 ? 19.431 3.746 -5.516 1.00 88.75 87 VAL A CA 1
ATOM 651 C C . VAL A 1 87 ? 18.747 4.644 -6.551 1.00 88.75 87 VAL A C 1
ATOM 653 O O . VAL A 1 87 ? 17.624 4.354 -6.954 1.00 88.75 87 VAL A O 1
ATOM 656 N N . GLY A 1 88 ? 19.422 5.690 -7.038 1.00 88.94 88 GLY A N 1
ATOM 657 C CA . GLY A 1 88 ? 18.890 6.553 -8.102 1.00 88.94 88 GLY A CA 1
ATOM 658 C C . GLY A 1 88 ? 18.594 5.779 -9.397 1.00 88.94 88 GLY A C 1
ATOM 659 O O . GLY A 1 88 ? 17.445 5.750 -9.837 1.00 88.94 88 GLY A O 1
ATOM 660 N N . PRO A 1 89 ? 19.590 5.085 -9.984 1.00 91.69 89 PRO A N 1
ATOM 661 C CA . PRO A 1 89 ? 19.374 4.200 -11.130 1.00 91.69 89 PRO A CA 1
ATOM 662 C C . PRO A 1 89 ? 18.304 3.123 -10.900 1.00 91.69 89 PRO A C 1
ATOM 664 O O . PRO A 1 89 ? 17.540 2.815 -11.812 1.00 91.69 89 PRO A O 1
ATOM 667 N N . LEU A 1 90 ? 18.219 2.566 -9.688 1.00 91.69 90 LEU A N 1
ATOM 668 C CA . LEU A 1 90 ? 17.185 1.597 -9.328 1.00 91.69 90 LEU A CA 1
ATOM 669 C C . LEU A 1 90 ? 15.782 2.211 -9.326 1.00 91.69 90 LEU A C 1
ATOM 671 O O . LEU A 1 90 ? 14.861 1.574 -9.825 1.00 91.69 90 LEU A O 1
ATOM 675 N N . SER A 1 91 ? 15.617 3.438 -8.823 1.00 90.81 91 SER A N 1
ATOM 676 C CA . SER A 1 91 ? 14.341 4.162 -8.900 1.00 90.81 91 SER A CA 1
ATOM 677 C C . SER A 1 91 ? 13.889 4.310 -10.346 1.00 90.81 91 SER A C 1
ATOM 679 O O . SER A 1 91 ? 12.763 3.958 -10.682 1.00 90.81 91 SER A O 1
ATOM 681 N N . ILE A 1 92 ? 14.804 4.715 -11.232 1.00 92.12 92 ILE A N 1
ATOM 682 C CA . ILE A 1 92 ? 14.516 4.837 -12.664 1.00 92.12 92 ILE A CA 1
ATOM 683 C C . ILE A 1 92 ? 14.116 3.473 -13.244 1.00 92.12 92 ILE A C 1
ATOM 685 O O . ILE A 1 92 ? 13.149 3.387 -13.999 1.00 92.12 92 ILE A O 1
ATOM 689 N N . LEU A 1 93 ? 14.817 2.389 -12.887 1.00 92.81 93 LEU A N 1
ATOM 690 C CA . LEU A 1 93 ? 14.449 1.034 -13.311 1.00 92.81 93 LEU A CA 1
ATOM 691 C C . LEU A 1 93 ? 13.027 0.665 -12.858 1.00 92.81 93 LEU A C 1
ATOM 693 O O . LEU A 1 93 ? 12.261 0.122 -13.652 1.00 92.81 93 LEU A O 1
ATOM 697 N N . MET A 1 94 ? 12.661 0.981 -11.615 1.00 93.06 94 MET A N 1
ATOM 698 C CA . MET A 1 94 ? 11.325 0.736 -11.068 1.00 93.06 94 MET A CA 1
ATOM 699 C C . MET A 1 94 ? 10.248 1.583 -11.764 1.00 93.06 94 MET A C 1
ATOM 701 O O . MET A 1 94 ? 9.206 1.052 -12.133 1.00 93.06 94 MET A O 1
ATOM 705 N N . GLU A 1 95 ? 10.511 2.858 -12.050 1.00 92.50 95 GLU A N 1
ATOM 706 C CA . GLU A 1 95 ? 9.613 3.717 -12.837 1.00 92.50 95 GLU A CA 1
ATOM 707 C C . GLU A 1 95 ? 9.417 3.185 -14.267 1.00 92.50 95 GLU A C 1
ATOM 709 O O . GLU A 1 95 ? 8.314 3.206 -14.818 1.00 92.50 95 GLU A O 1
ATOM 714 N N . LYS A 1 96 ? 10.474 2.660 -14.902 1.00 90.38 96 LYS A N 1
ATOM 715 C CA . LYS A 1 96 ? 10.349 2.003 -16.214 1.00 90.38 96 LYS A CA 1
ATOM 716 C C . LYS A 1 96 ? 9.601 0.677 -16.123 1.00 90.38 96 LYS A C 1
ATOM 718 O O . LYS A 1 96 ? 8.841 0.363 -17.039 1.00 90.38 96 LYS A O 1
ATOM 723 N N . MET A 1 97 ? 9.757 -0.064 -15.028 1.00 91.44 97 MET A N 1
ATOM 724 C CA . MET A 1 97 ? 8.974 -1.268 -14.751 1.00 91.44 97 MET A CA 1
ATOM 725 C C . MET A 1 97 ? 7.485 -0.935 -14.591 1.00 91.44 97 MET A C 1
ATOM 727 O O . MET A 1 97 ? 6.643 -1.613 -15.170 1.00 91.44 97 MET A O 1
ATOM 731 N N . GLU A 1 98 ? 7.142 0.152 -13.899 1.00 93.00 98 GLU A N 1
ATOM 732 C CA . GLU A 1 98 ? 5.767 0.657 -13.807 1.00 93.00 98 GLU A CA 1
ATOM 733 C C . GLU A 1 98 ? 5.166 0.929 -15.199 1.00 93.00 98 GLU A C 1
ATOM 735 O O . GLU A 1 98 ? 4.048 0.504 -15.502 1.00 93.00 98 GLU A O 1
ATOM 740 N N . GLN A 1 99 ? 5.920 1.597 -16.079 1.00 90.25 99 GLN A N 1
ATOM 741 C CA . GLN A 1 99 ? 5.505 1.852 -17.465 1.00 90.25 99 GLN A CA 1
ATOM 742 C C . GLN A 1 99 ? 5.353 0.554 -18.277 1.00 90.25 99 GLN A C 1
ATOM 744 O O . GLN A 1 99 ? 4.422 0.426 -19.080 1.00 90.25 99 GLN A O 1
ATOM 749 N N . LEU A 1 100 ? 6.238 -0.421 -18.060 1.00 89.88 100 LEU A N 1
ATOM 750 C CA . LEU A 1 100 ? 6.170 -1.736 -18.694 1.00 89.88 100 LEU A CA 1
ATOM 751 C C . LEU A 1 100 ? 4.908 -2.494 -18.261 1.00 89.88 100 LEU A C 1
ATOM 753 O O . LEU A 1 100 ? 4.163 -2.946 -19.120 1.00 89.88 100 LEU A O 1
ATOM 757 N N . ILE A 1 101 ? 4.607 -2.546 -16.961 1.00 91.50 101 ILE A N 1
ATOM 758 C CA . ILE A 1 101 ? 3.420 -3.218 -16.398 1.00 91.50 101 ILE A CA 1
ATOM 759 C C . ILE A 1 101 ? 2.114 -2.656 -16.983 1.00 91.50 101 ILE A C 1
ATOM 761 O O . ILE A 1 101 ? 1.144 -3.389 -17.179 1.00 91.50 101 ILE A O 1
ATOM 765 N N . ARG A 1 102 ? 2.072 -1.350 -17.282 1.00 88.75 102 ARG A N 1
ATOM 766 C CA . ARG A 1 102 ? 0.901 -0.713 -17.907 1.00 88.75 102 ARG A CA 1
ATOM 767 C C . ARG A 1 102 ? 0.729 -1.056 -19.387 1.00 88.75 102 ARG A C 1
ATOM 769 O O . ARG A 1 102 ? -0.393 -0.975 -19.883 1.00 88.75 102 ARG A O 1
ATOM 776 N N . SER A 1 103 ? 1.808 -1.396 -20.088 1.00 85.31 103 SER A N 1
ATOM 777 C CA . SER A 1 103 ? 1.816 -1.577 -21.547 1.00 85.31 103 SER A CA 1
ATOM 778 C C . SER A 1 103 ? 1.861 -3.043 -21.980 1.00 85.31 103 SER A C 1
ATOM 780 O O . SER A 1 103 ? 1.194 -3.417 -22.944 1.00 85.31 103 SER A O 1
ATOM 782 N N . VAL A 1 104 ? 2.598 -3.884 -21.257 1.00 86.31 104 VAL A N 1
ATOM 783 C CA . VAL A 1 104 ? 2.831 -5.298 -21.567 1.00 86.31 104 VAL A CA 1
ATOM 784 C C . VAL A 1 104 ? 2.063 -6.177 -20.580 1.00 86.31 104 VAL A C 1
ATOM 786 O O . VAL A 1 104 ? 1.997 -5.891 -19.385 1.00 86.31 104 VAL A O 1
ATOM 789 N N . HIS A 1 105 ? 1.436 -7.239 -21.091 1.00 85.31 105 HIS A N 1
ATOM 790 C CA . HIS A 1 105 ? 0.790 -8.240 -20.245 1.00 85.31 105 HIS A CA 1
ATOM 791 C C . HIS A 1 105 ? 1.852 -9.178 -19.671 1.00 85.31 105 HIS A C 1
ATOM 793 O O . HIS A 1 105 ? 2.702 -9.654 -20.414 1.00 85.31 105 HIS A O 1
ATOM 799 N N . LEU A 1 106 ? 1.799 -9.409 -18.366 1.00 87.56 106 LEU A N 1
ATOM 800 C CA . LEU A 1 106 ? 2.687 -10.298 -17.631 1.00 87.56 106 LEU A CA 1
ATOM 801 C C . LEU A 1 106 ? 1.868 -11.460 -17.075 1.00 87.56 106 LEU A C 1
ATOM 803 O O . LEU A 1 106 ? 0.697 -11.280 -16.730 1.00 87.56 106 LEU A O 1
ATOM 807 N N . ASP A 1 107 ? 2.510 -12.615 -16.942 1.00 91.00 107 ASP A N 1
ATOM 808 C CA . ASP A 1 107 ? 1.932 -13.768 -16.260 1.00 91.00 107 ASP A CA 1
ATOM 809 C C . ASP A 1 107 ? 1.889 -13.574 -14.736 1.00 91.00 107 ASP A C 1
ATOM 811 O O . ASP A 1 107 ? 2.556 -12.710 -14.158 1.00 91.00 107 ASP A O 1
ATOM 815 N N . ASP A 1 108 ? 1.115 -14.417 -14.055 1.00 91.62 108 ASP A N 1
ATOM 816 C CA . ASP A 1 108 ? 0.839 -14.281 -12.621 1.00 91.62 108 ASP A CA 1
ATOM 817 C C . ASP A 1 108 ? 2.111 -14.371 -11.753 1.00 91.62 108 ASP A C 1
ATOM 819 O O . ASP A 1 108 ? 2.285 -13.597 -10.810 1.00 91.62 108 ASP A O 1
ATOM 823 N N . GLN A 1 109 ? 3.043 -15.266 -12.089 1.00 91.94 109 GLN A N 1
ATOM 824 C CA . GLN A 1 109 ? 4.268 -15.487 -11.313 1.00 91.94 109 GLN A CA 1
ATOM 825 C C . GLN A 1 109 ? 5.188 -14.247 -11.229 1.00 91.94 109 GLN A C 1
ATOM 827 O O . GLN A 1 109 ? 5.570 -13.864 -10.112 1.00 91.94 109 GLN A O 1
ATOM 832 N N . PRO A 1 110 ? 5.561 -13.584 -12.346 1.00 91.00 110 PRO A N 1
ATOM 833 C CA . PRO A 1 110 ? 6.337 -12.347 -12.285 1.00 91.00 110 PRO A CA 1
ATOM 834 C C . PRO A 1 110 ? 5.587 -11.222 -11.564 1.00 91.00 110 PRO A C 1
ATOM 836 O O . PRO A 1 110 ? 6.213 -10.483 -10.806 1.00 91.00 110 PRO A O 1
ATOM 839 N N . ILE A 1 111 ? 4.260 -11.127 -11.707 1.00 92.50 111 ILE A N 1
ATOM 840 C CA . ILE A 1 111 ? 3.445 -10.120 -11.007 1.00 92.50 111 ILE A CA 1
ATOM 841 C C . ILE A 1 111 ? 3.540 -10.286 -9.489 1.00 92.50 111 ILE A C 1
ATOM 843 O O . ILE A 1 111 ? 3.885 -9.336 -8.781 1.00 92.50 111 ILE A O 1
ATOM 847 N N . LEU A 1 112 ? 3.282 -11.495 -8.986 1.00 92.56 112 LEU A N 1
ATOM 848 C CA . LEU A 1 112 ? 3.350 -11.790 -7.553 1.00 92.56 112 LEU A CA 1
ATOM 849 C C . LEU A 1 112 ? 4.771 -11.583 -7.010 1.00 92.56 112 LEU A C 1
ATOM 851 O O . LEU A 1 112 ? 4.956 -11.043 -5.919 1.00 92.56 112 LEU A O 1
ATOM 855 N N . THR A 1 113 ? 5.787 -11.932 -7.803 1.00 92.38 113 THR A N 1
ATOM 856 C CA . THR A 1 113 ? 7.196 -11.715 -7.451 1.00 92.38 113 THR A CA 1
ATOM 857 C C . THR A 1 113 ? 7.535 -10.228 -7.329 1.00 92.38 113 THR A C 1
ATOM 859 O O . THR A 1 113 ? 8.189 -9.831 -6.358 1.00 92.38 113 THR A O 1
ATOM 862 N N . ILE A 1 114 ? 7.080 -9.399 -8.277 1.00 93.06 114 ILE A N 1
ATOM 863 C CA . ILE A 1 114 ? 7.247 -7.943 -8.228 1.00 93.06 114 ILE A CA 1
ATOM 864 C C . ILE A 1 114 ? 6.568 -7.399 -6.970 1.00 93.06 114 ILE A C 1
ATOM 866 O O . ILE A 1 114 ? 7.243 -6.761 -6.164 1.00 93.06 114 ILE A O 1
ATOM 870 N N . CYS A 1 115 ? 5.284 -7.702 -6.755 1.00 92.50 115 CYS A N 1
ATOM 871 C CA . CYS A 1 115 ? 4.526 -7.215 -5.601 1.00 92.50 115 CYS A CA 1
ATOM 872 C C . CYS A 1 115 ? 5.200 -7.560 -4.272 1.00 92.50 115 CYS A C 1
ATOM 874 O O . CYS A 1 115 ? 5.445 -6.660 -3.473 1.00 92.50 115 CYS A O 1
ATOM 876 N N . ALA A 1 116 ? 5.581 -8.822 -4.059 1.00 90.81 116 ALA A N 1
ATOM 877 C CA . ALA A 1 116 ? 6.244 -9.244 -2.828 1.00 90.81 116 ALA A CA 1
ATOM 878 C C . ALA A 1 116 ? 7.601 -8.546 -2.625 1.00 90.81 116 ALA A C 1
ATOM 880 O O . ALA A 1 116 ? 7.948 -8.147 -1.511 1.00 90.81 116 ALA A O 1
ATOM 881 N N . SER A 1 117 ? 8.377 -8.370 -3.703 1.00 89.81 117 SER A N 1
ATOM 882 C CA . SER A 1 117 ? 9.676 -7.696 -3.623 1.00 89.81 117 SER A CA 1
ATOM 883 C C . SER A 1 117 ? 9.544 -6.213 -3.284 1.00 89.81 117 SER A C 1
ATOM 885 O O . SER A 1 117 ? 10.269 -5.714 -2.425 1.00 89.81 117 SER A O 1
ATOM 887 N N . VAL A 1 118 ? 8.580 -5.531 -3.897 1.00 92.12 118 VAL A N 1
ATOM 888 C CA . VAL A 1 118 ? 8.373 -4.092 -3.759 1.00 92.12 118 VAL A CA 1
ATOM 889 C C . VAL A 1 118 ? 7.643 -3.755 -2.457 1.00 92.12 118 VAL A C 1
ATOM 891 O O . VAL A 1 118 ? 8.024 -2.810 -1.786 1.00 92.12 118 VAL A O 1
ATOM 894 N N . LEU A 1 119 ? 6.672 -4.555 -2.008 1.00 90.00 119 LEU A N 1
ATOM 895 C CA . LEU A 1 119 ? 6.019 -4.344 -0.706 1.00 90.00 119 LEU A CA 1
ATOM 896 C C . LEU A 1 119 ? 7.013 -4.421 0.460 1.00 90.00 119 LEU A C 1
ATOM 898 O O . LEU A 1 119 ? 6.880 -3.680 1.432 1.00 90.00 119 LEU A O 1
ATOM 902 N N . SER A 1 120 ? 8.045 -5.265 0.353 1.00 86.00 120 SER A N 1
ATOM 903 C CA . SER A 1 120 ? 9.080 -5.378 1.389 1.00 86.00 120 SER A CA 1
ATOM 904 C C . SER A 1 120 ? 9.948 -4.122 1.550 1.00 86.00 120 SER A C 1
ATOM 906 O O . SER A 1 120 ? 10.569 -3.936 2.595 1.00 86.00 120 SER A O 1
ATOM 908 N N . THR A 1 121 ? 9.986 -3.232 0.553 1.00 87.56 121 THR A N 1
ATOM 909 C CA . THR A 1 121 ? 10.746 -1.975 0.639 1.00 87.56 121 THR A CA 1
ATOM 910 C C . THR A 1 121 ? 10.009 -0.932 1.475 1.00 87.56 121 THR A C 1
ATOM 912 O O . THR A 1 121 ? 10.640 -0.058 2.050 1.00 87.56 121 THR A O 1
ATOM 915 N N . LEU A 1 122 ? 8.683 -1.031 1.594 1.00 84.94 122 LEU A N 1
ATOM 916 C CA . LEU A 1 122 ? 7.861 -0.056 2.312 1.00 84.94 122 LEU A CA 1
ATOM 917 C C . LEU A 1 122 ? 7.965 -0.187 3.836 1.00 84.94 122 LEU A C 1
ATOM 919 O O . LEU A 1 122 ? 7.532 0.707 4.558 1.00 84.94 122 LEU A O 1
ATOM 923 N N . SER A 1 123 ? 8.553 -1.281 4.335 1.00 80.81 123 SER A N 1
ATOM 924 C CA . SER A 1 123 ? 8.948 -1.411 5.743 1.00 80.81 123 SER A CA 1
ATOM 925 C C . SER A 1 123 ? 10.281 -0.734 6.070 1.00 80.81 123 SER A C 1
ATOM 927 O O . SER A 1 123 ? 10.746 -0.837 7.203 1.00 80.81 123 SER A O 1
ATOM 929 N N . LEU A 1 124 ? 10.936 -0.076 5.104 1.00 76.38 124 LEU A N 1
ATOM 930 C CA . LEU A 1 124 ? 12.158 0.670 5.377 1.00 76.38 124 LEU A CA 1
ATOM 931 C C . LEU A 1 124 ? 11.847 1.865 6.285 1.00 76.38 124 LEU A C 1
ATOM 933 O O . LEU A 1 124 ? 11.061 2.745 5.943 1.00 76.38 124 LEU A O 1
ATOM 937 N N . GLU A 1 125 ? 12.493 1.900 7.450 1.00 68.19 125 GLU A N 1
ATOM 938 C CA . GLU A 1 125 ? 12.382 3.003 8.401 1.00 68.19 125 GLU A CA 1
ATOM 939 C C . GLU A 1 125 ? 13.511 4.020 8.164 1.00 68.19 125 GLU A C 1
ATOM 941 O O . GLU A 1 125 ? 14.675 3.741 8.474 1.00 68.19 125 GLU A O 1
ATOM 946 N N . PRO A 1 126 ? 13.214 5.219 7.635 1.00 60.62 126 PRO A N 1
ATOM 947 C CA . PRO A 1 126 ? 14.158 6.321 7.683 1.00 60.62 126 PRO A CA 1
ATOM 948 C C . PRO A 1 126 ? 14.212 6.869 9.119 1.00 60.62 126 PRO A C 1
ATOM 950 O O . PRO A 1 126 ? 13.209 7.319 9.671 1.00 60.62 126 PRO A O 1
ATOM 953 N N . VAL A 1 127 ? 15.390 6.821 9.748 1.00 53.47 127 VAL A N 1
ATOM 954 C CA . VAL A 1 127 ? 15.590 7.307 11.123 1.00 53.47 127 VAL A CA 1
ATOM 955 C C . VAL A 1 127 ? 15.309 8.813 11.204 1.00 53.47 127 VAL A C 1
ATOM 957 O O . VAL A 1 127 ? 16.086 9.600 10.678 1.00 53.47 127 VAL A O 1
ATOM 960 N N . ALA A 1 128 ? 14.225 9.153 11.914 1.00 49.00 128 ALA A N 1
ATOM 961 C CA . ALA A 1 128 ? 13.784 10.445 12.464 1.00 49.00 128 ALA A CA 1
ATOM 962 C C . ALA A 1 128 ? 13.842 11.714 11.562 1.00 49.00 128 ALA A C 1
ATOM 964 O O . ALA A 1 128 ? 14.897 12.084 11.055 1.00 49.00 128 ALA A O 1
ATOM 965 N N . PRO A 1 129 ? 12.755 12.513 11.496 1.00 47.50 129 PRO A N 1
ATOM 966 C CA . PRO A 1 129 ? 12.654 13.716 10.652 1.00 47.50 129 PRO A CA 1
ATOM 967 C C . PRO A 1 129 ? 13.512 14.912 11.112 1.00 47.50 129 PRO A C 1
ATOM 969 O O . PRO A 1 129 ? 13.502 15.960 10.476 1.00 47.50 129 PRO A O 1
ATOM 972 N N . THR A 1 130 ? 14.247 14.798 12.222 1.00 45.25 130 THR A N 1
ATOM 973 C CA . THR A 1 130 ? 15.016 15.914 12.799 1.00 45.25 130 THR A CA 1
ATOM 974 C C . THR A 1 130 ? 16.422 16.070 12.219 1.00 45.25 130 THR A C 1
ATOM 976 O O . THR A 1 130 ? 17.104 17.037 12.545 1.00 45.25 130 THR A O 1
ATOM 979 N N . GLN A 1 131 ? 16.869 15.153 11.357 1.00 45.34 131 GLN A N 1
ATOM 980 C CA . GLN A 1 131 ? 18.072 15.318 10.540 1.00 45.34 131 GLN A CA 1
ATOM 981 C C . GLN A 1 131 ? 17.769 14.777 9.142 1.00 45.34 131 GLN A C 1
ATOM 983 O O . GLN A 1 131 ? 17.532 13.581 8.981 1.00 45.34 131 GLN A O 1
ATOM 988 N N . CYS A 1 132 ? 17.755 15.654 8.135 1.00 48.59 132 CYS A N 1
ATOM 989 C CA . CYS A 1 132 ? 17.701 15.276 6.723 1.00 48.59 132 CYS A CA 1
ATOM 990 C C . CYS A 1 132 ? 18.970 14.492 6.364 1.00 48.59 132 CYS A C 1
ATOM 992 O O . CYS A 1 132 ? 19.946 15.049 5.868 1.00 48.59 132 CYS A O 1
ATOM 994 N N . ASN A 1 133 ? 18.980 13.203 6.681 1.00 62.47 133 ASN A N 1
ATOM 995 C CA . ASN A 1 133 ? 20.068 12.309 6.337 1.00 62.47 133 ASN A CA 1
ATOM 996 C C . ASN A 1 133 ? 19.889 11.868 4.882 1.00 62.47 133 ASN A C 1
ATOM 998 O O . ASN A 1 133 ? 18.781 11.571 4.451 1.00 62.47 133 ASN A O 1
ATOM 1002 N N . GLU A 1 134 ? 20.984 11.753 4.135 1.00 70.94 134 GLU A N 1
ATOM 1003 C CA . GLU A 1 134 ? 21.007 11.211 2.765 1.00 70.94 134 GLU A CA 1
ATOM 1004 C C . GLU A 1 134 ? 20.197 9.901 2.646 1.00 70.94 134 GLU A C 1
ATOM 1006 O O . GLU A 1 134 ? 19.447 9.704 1.695 1.00 70.94 134 GLU A O 1
ATOM 1011 N N . ALA A 1 135 ? 20.236 9.054 3.680 1.00 70.88 135 ALA A N 1
ATOM 1012 C CA . ALA A 1 135 ? 19.467 7.814 3.758 1.00 70.88 135 ALA A CA 1
ATOM 1013 C C . ALA A 1 135 ? 17.935 8.003 3.768 1.00 70.88 135 ALA A C 1
ATOM 1015 O O . ALA A 1 135 ? 17.231 7.151 3.229 1.00 70.88 135 ALA A O 1
ATOM 1016 N N . THR A 1 136 ? 17.399 9.086 4.348 1.00 75.19 136 THR A N 1
ATOM 1017 C CA . THR A 1 136 ? 15.945 9.323 4.359 1.00 75.19 136 THR A CA 1
ATOM 1018 C C . THR A 1 136 ? 15.452 9.710 2.971 1.00 75.19 136 THR A C 1
ATOM 1020 O O . THR A 1 136 ? 14.483 9.132 2.489 1.00 75.19 136 THR A O 1
ATOM 1023 N N . ALA A 1 137 ? 16.175 10.592 2.275 1.00 78.50 137 ALA A N 1
ATOM 1024 C CA . ALA A 1 137 ? 15.881 10.952 0.889 1.00 78.50 137 ALA A CA 1
ATOM 1025 C C . ALA A 1 137 ? 15.918 9.727 -0.043 1.00 78.50 137 ALA A C 1
ATOM 1027 O O . ALA A 1 137 ? 15.016 9.542 -0.859 1.00 78.50 137 ALA A O 1
ATOM 1028 N N . LEU A 1 138 ? 16.915 8.850 0.125 1.00 83.25 138 LEU A N 1
ATOM 1029 C CA . LEU A 1 138 ? 17.018 7.602 -0.638 1.00 83.25 138 LEU A CA 1
ATOM 1030 C C . LEU A 1 138 ? 15.869 6.628 -0.330 1.00 83.25 138 LEU A C 1
ATOM 1032 O O . LEU A 1 138 ? 15.328 6.016 -1.250 1.00 83.25 138 LEU A O 1
ATOM 1036 N N . ALA A 1 139 ? 15.451 6.514 0.935 1.00 82.75 139 ALA A N 1
ATOM 1037 C CA . ALA A 1 139 ? 14.283 5.717 1.309 1.00 82.75 139 ALA A CA 1
ATOM 1038 C C . ALA A 1 139 ? 12.991 6.275 0.688 1.00 82.75 139 ALA A C 1
ATOM 1040 O O . ALA A 1 139 ? 12.192 5.508 0.157 1.00 82.75 139 ALA A O 1
ATOM 1041 N N . HIS A 1 140 ? 12.803 7.601 0.680 1.00 83.12 140 HIS A N 1
ATOM 1042 C CA . HIS A 1 140 ? 11.649 8.236 0.034 1.00 83.12 140 HIS A CA 1
ATOM 1043 C C . HIS A 1 140 ? 11.590 7.965 -1.464 1.00 83.12 140 HIS A C 1
ATOM 1045 O O . HIS A 1 140 ? 10.513 7.653 -1.968 1.00 83.12 140 HIS A O 1
ATOM 1051 N N . LEU A 1 141 ? 12.733 8.031 -2.149 1.00 87.31 141 LEU A N 1
ATOM 1052 C CA . LEU A 1 141 ? 12.812 7.737 -3.576 1.00 87.31 141 LEU A CA 1
ATOM 1053 C C . LEU A 1 141 ? 12.358 6.298 -3.872 1.00 87.31 141 LEU A C 1
ATOM 1055 O O . LEU A 1 141 ? 11.538 6.063 -4.757 1.00 87.31 141 LEU A O 1
ATOM 1059 N N . ILE A 1 142 ? 12.817 5.334 -3.068 1.00 88.38 142 ILE A N 1
ATOM 1060 C CA . ILE A 1 142 ? 12.396 3.934 -3.201 1.00 88.38 142 ILE A CA 1
ATOM 1061 C C . ILE A 1 142 ? 10.917 3.769 -2.867 1.00 88.38 142 ILE A C 1
ATOM 1063 O O . ILE A 1 142 ? 10.222 3.054 -3.584 1.00 88.38 142 ILE A O 1
ATOM 1067 N N . HIS A 1 143 ? 10.421 4.400 -1.801 1.00 89.38 143 HIS A N 1
ATOM 1068 C CA . HIS A 1 143 ? 9.010 4.328 -1.420 1.00 89.38 143 HIS A CA 1
ATOM 1069 C C . HIS A 1 143 ? 8.100 4.847 -2.534 1.00 89.38 143 HIS A C 1
ATOM 1071 O O . HIS A 1 143 ? 7.106 4.204 -2.854 1.00 89.38 143 HIS A O 1
ATOM 1077 N N . GLU A 1 144 ? 8.454 5.972 -3.153 1.00 88.44 144 GLU A N 1
ATOM 1078 C CA . GLU A 1 144 ? 7.712 6.541 -4.277 1.00 88.44 144 GLU A CA 1
ATOM 1079 C C . GLU A 1 144 ? 7.676 5.590 -5.476 1.00 88.44 144 GLU A C 1
ATOM 1081 O O . GLU A 1 144 ? 6.591 5.224 -5.933 1.00 88.44 144 GLU A O 1
ATOM 1086 N N . ALA A 1 145 ? 8.839 5.111 -5.924 1.00 91.38 145 ALA A N 1
ATOM 1087 C CA . ALA A 1 145 ? 8.915 4.151 -7.020 1.00 91.38 145 ALA A CA 1
ATOM 1088 C C . ALA A 1 145 ? 8.167 2.843 -6.698 1.00 91.38 145 ALA A C 1
ATOM 1090 O O . ALA A 1 145 ? 7.535 2.233 -7.561 1.00 91.38 145 ALA A O 1
ATOM 1091 N N . SER A 1 146 ? 8.185 2.424 -5.430 1.00 93.25 146 SER A N 1
ATOM 1092 C CA . SER A 1 146 ? 7.484 1.230 -4.955 1.00 93.25 146 SER A CA 1
ATOM 1093 C C . SER A 1 146 ? 5.966 1.392 -5.015 1.00 93.25 146 SER A C 1
ATOM 1095 O O . SER A 1 146 ? 5.270 0.507 -5.517 1.00 93.25 146 SER A O 1
ATOM 1097 N N . ILE A 1 147 ? 5.447 2.539 -4.564 1.00 93.00 147 ILE A N 1
ATOM 1098 C CA . ILE A 1 147 ? 4.022 2.878 -4.659 1.00 93.00 147 ILE A CA 1
ATOM 1099 C C . ILE A 1 147 ? 3.579 2.911 -6.124 1.00 93.00 147 ILE A C 1
ATOM 1101 O O . ILE A 1 147 ? 2.527 2.352 -6.445 1.00 93.00 147 ILE A O 1
ATOM 1105 N N . GLY A 1 148 ? 4.380 3.507 -7.013 1.00 93.62 148 GLY A N 1
ATOM 1106 C CA . GLY A 1 148 ? 4.103 3.567 -8.449 1.00 93.62 148 GLY A CA 1
ATOM 1107 C C . GLY A 1 148 ? 3.946 2.181 -9.078 1.00 93.62 148 GLY A C 1
ATOM 1108 O O . GLY A 1 148 ? 2.909 1.880 -9.681 1.00 93.62 148 GLY A O 1
ATOM 1109 N N . VAL A 1 149 ? 4.915 1.288 -8.842 1.00 95.06 149 VAL A N 1
ATOM 1110 C CA . VAL A 1 149 ? 4.892 -0.096 -9.343 1.00 95.06 149 VAL A CA 1
ATOM 1111 C C . VAL A 1 149 ? 3.690 -0.880 -8.808 1.00 95.06 149 VAL A C 1
ATOM 1113 O O . VAL A 1 149 ? 2.955 -1.474 -9.600 1.00 95.06 149 VAL A O 1
ATOM 1116 N N . ILE A 1 150 ? 3.438 -0.866 -7.492 1.00 95.56 150 ILE A N 1
ATOM 1117 C CA . ILE A 1 150 ? 2.306 -1.606 -6.902 1.00 95.56 150 ILE A CA 1
ATOM 1118 C C . ILE A 1 150 ? 0.978 -1.061 -7.441 1.00 95.56 150 ILE A C 1
ATOM 1120 O O . ILE A 1 150 ? 0.098 -1.837 -7.812 1.00 95.56 150 ILE A O 1
ATOM 1124 N N . SER A 1 151 ? 0.842 0.262 -7.554 1.00 94.69 151 SER A N 1
ATOM 1125 C CA . SER A 1 151 ? -0.368 0.895 -8.089 1.00 94.69 151 SER A CA 1
ATOM 1126 C C . SER A 1 151 ? -0.603 0.533 -9.557 1.00 94.69 151 SER A C 1
ATOM 1128 O O . SER A 1 151 ? -1.747 0.318 -9.963 1.00 94.69 151 SER A O 1
ATOM 1130 N N . ALA A 1 152 ? 0.456 0.406 -10.366 1.00 94.19 152 ALA A N 1
ATOM 1131 C CA . ALA A 1 152 ? 0.340 -0.066 -11.744 1.00 94.19 152 ALA A CA 1
ATOM 1132 C C . ALA A 1 152 ? -0.131 -1.523 -11.827 1.00 94.19 152 ALA A C 1
ATOM 1134 O O . ALA A 1 152 ? -1.025 -1.815 -12.626 1.00 94.19 152 ALA A O 1
ATOM 1135 N N . VAL A 1 153 ? 0.399 -2.413 -10.980 1.00 94.88 153 VAL A N 1
ATOM 1136 C CA . VAL A 1 153 ? -0.084 -3.800 -10.899 1.00 94.88 153 VAL A CA 1
ATOM 1137 C C . VAL A 1 153 ? -1.555 -3.828 -10.484 1.00 94.88 153 VAL A C 1
ATOM 1139 O O . VAL A 1 153 ? -2.377 -4.437 -11.166 1.00 94.88 153 VAL A O 1
ATOM 1142 N N . PHE A 1 154 ? -1.905 -3.125 -9.407 1.00 95.00 154 PHE A N 1
ATOM 1143 C CA . PHE A 1 154 ? -3.255 -3.111 -8.842 1.00 95.00 154 PHE A CA 1
ATOM 1144 C C . PHE A 1 154 ? -4.306 -2.568 -9.818 1.00 95.00 154 PHE A C 1
ATOM 1146 O O . PHE A 1 154 ? -5.435 -3.065 -9.887 1.00 95.00 154 PHE A O 1
ATOM 1153 N N . ARG A 1 155 ? -3.928 -1.560 -10.612 1.00 93.06 155 ARG A N 1
ATOM 1154 C CA . ARG A 1 155 ? -4.774 -0.989 -11.663 1.00 93.06 155 ARG A CA 1
ATOM 1155 C C . ARG A 1 155 ? -4.996 -1.962 -12.819 1.00 93.06 155 ARG A C 1
ATOM 1157 O O . ARG A 1 155 ? -6.104 -2.021 -13.342 1.00 93.06 155 ARG A O 1
ATOM 1164 N N . ARG A 1 156 ? -3.964 -2.704 -13.232 1.00 91.88 156 ARG A N 1
ATOM 1165 C CA . ARG A 1 156 ? -4.006 -3.565 -14.426 1.00 91.88 156 ARG A CA 1
ATOM 1166 C C . ARG A 1 156 ? -4.577 -4.959 -14.159 1.00 91.88 156 ARG A C 1
ATOM 1168 O O . ARG A 1 156 ? -5.273 -5.488 -15.022 1.00 91.88 156 ARG A O 1
ATOM 1175 N N . TYR A 1 157 ? -4.290 -5.545 -12.999 1.00 93.38 157 TYR A N 1
ATOM 1176 C CA . TYR A 1 157 ? -4.597 -6.942 -12.688 1.00 93.38 157 TYR A CA 1
ATOM 1177 C C . TYR A 1 157 ? -5.627 -7.048 -11.564 1.00 93.38 157 TYR A C 1
ATOM 1179 O O . TYR A 1 157 ? -5.296 -7.286 -10.404 1.00 93.38 157 TYR A O 1
ATOM 1187 N N . GLU A 1 158 ? -6.905 -6.908 -11.920 1.00 92.06 158 GLU A N 1
ATOM 1188 C CA . GLU A 1 158 ? -8.000 -6.901 -10.940 1.00 92.06 158 GLU A CA 1
ATOM 1189 C C . GLU A 1 158 ? -8.084 -8.196 -10.119 1.00 92.06 158 GLU A C 1
ATOM 1191 O O . GLU A 1 158 ? -8.381 -8.148 -8.927 1.00 92.06 158 GLU A O 1
ATOM 1196 N N . ARG A 1 159 ? -7.741 -9.340 -10.734 1.00 92.75 159 ARG A N 1
ATOM 1197 C CA . ARG A 1 159 ? -7.716 -10.666 -10.089 1.00 92.75 159 ARG A CA 1
ATOM 1198 C C . ARG A 1 159 ? -6.763 -10.742 -8.892 1.00 92.75 159 ARG A C 1
ATOM 1200 O O . ARG A 1 159 ? -7.029 -11.488 -7.957 1.00 92.75 159 ARG A O 1
ATOM 1207 N N . HIS A 1 160 ? -5.694 -9.945 -8.897 1.00 93.44 160 HIS A N 1
ATOM 1208 C CA . HIS A 1 160 ? -4.656 -9.970 -7.861 1.00 93.44 160 HIS A CA 1
ATOM 1209 C C . HIS A 1 160 ? -4.885 -8.934 -6.753 1.00 93.44 160 HIS A C 1
ATOM 1211 O O . HIS A 1 160 ? -4.170 -8.946 -5.752 1.00 93.44 160 HIS A O 1
ATOM 1217 N N . ARG A 1 161 ? -5.900 -8.059 -6.875 1.00 94.31 161 ARG A N 1
ATOM 1218 C CA . ARG A 1 161 ? -6.174 -6.983 -5.901 1.00 94.31 161 ARG A CA 1
ATOM 1219 C C . ARG A 1 161 ? -6.369 -7.509 -4.482 1.00 94.31 161 ARG A C 1
ATOM 1221 O O . ARG A 1 161 ? -5.810 -6.945 -3.548 1.00 94.31 161 ARG A O 1
ATOM 1228 N N . THR A 1 162 ? -7.125 -8.594 -4.320 1.00 93.38 162 THR A N 1
ATOM 1229 C CA . THR A 1 162 ? -7.384 -9.196 -3.004 1.00 93.38 162 THR A CA 1
ATOM 1230 C C . THR A 1 162 ? -6.093 -9.672 -2.343 1.00 93.38 162 THR A C 1
ATOM 1232 O O . THR A 1 162 ? -5.867 -9.355 -1.182 1.00 93.38 162 THR A O 1
ATOM 1235 N N . ILE A 1 163 ? -5.220 -10.363 -3.084 1.00 94.50 163 ILE A N 1
ATOM 1236 C CA . ILE A 1 163 ? -3.940 -10.866 -2.560 1.00 94.50 163 ILE A CA 1
ATOM 1237 C C . ILE A 1 163 ? -3.033 -9.696 -2.155 1.00 94.50 163 ILE A C 1
ATOM 1239 O O . ILE A 1 163 ? -2.492 -9.697 -1.055 1.00 94.50 163 ILE A O 1
ATOM 1243 N N . ILE A 1 164 ? -2.946 -8.652 -2.988 1.00 94.75 164 ILE A N 1
ATOM 1244 C CA . ILE A 1 164 ? -2.153 -7.448 -2.686 1.00 94.75 164 ILE A CA 1
ATOM 1245 C C . ILE A 1 164 ? -2.642 -6.763 -1.400 1.00 94.75 164 ILE A C 1
ATOM 1247 O O . ILE A 1 164 ? -1.828 -6.310 -0.598 1.00 94.75 164 ILE A O 1
ATOM 1251 N N . LEU A 1 165 ? -3.960 -6.687 -1.179 1.00 94.50 165 LEU A N 1
ATOM 1252 C CA . LEU A 1 165 ? -4.524 -6.101 0.043 1.00 94.50 165 LEU A CA 1
ATOM 1253 C C . LEU A 1 165 ? -4.282 -6.977 1.280 1.00 94.50 165 LEU A C 1
ATOM 1255 O O . LEU A 1 165 ? -4.056 -6.445 2.364 1.00 94.50 165 LEU A O 1
ATOM 1259 N N . GLU A 1 166 ? -4.291 -8.301 1.139 1.00 93.12 166 GLU A N 1
ATOM 1260 C CA . GLU A 1 166 ? -3.946 -9.210 2.237 1.00 93.12 166 GLU A CA 1
ATOM 1261 C C . GLU A 1 166 ? -2.463 -9.090 2.633 1.00 93.12 166 GLU A C 1
ATOM 1263 O O . GLU A 1 166 ? -2.154 -8.958 3.822 1.00 93.12 166 GLU A O 1
ATOM 1268 N N . ASP A 1 167 ? -1.555 -9.014 1.655 1.00 92.50 167 ASP A N 1
ATOM 1269 C CA . ASP A 1 167 ? -0.130 -8.754 1.902 1.00 92.50 167 ASP A CA 1
ATOM 1270 C C . ASP A 1 167 ? 0.099 -7.369 2.531 1.00 92.50 167 ASP A C 1
ATOM 1272 O O . ASP A 1 167 ? 0.963 -7.200 3.398 1.00 92.50 167 ASP A O 1
ATOM 1276 N N . LEU A 1 168 ? -0.710 -6.374 2.150 1.00 92.88 168 LEU A N 1
ATOM 1277 C CA . LEU A 1 168 ? -0.688 -5.041 2.747 1.00 92.88 168 LEU A CA 1
ATOM 1278 C C . LEU A 1 168 ? -1.062 -5.071 4.235 1.00 92.88 168 LEU A C 1
ATOM 1280 O O . LEU A 1 168 ? -0.388 -4.426 5.038 1.00 92.88 168 LEU A O 1
ATOM 1284 N N . PHE A 1 169 ? -2.073 -5.849 4.639 1.00 91.56 169 PHE A N 1
ATOM 1285 C CA . PHE A 1 169 ? -2.409 -6.005 6.061 1.00 91.56 169 PHE A CA 1
ATOM 1286 C C . PHE A 1 169 ? -1.280 -6.660 6.857 1.00 91.56 169 PHE A C 1
ATOM 1288 O O . PHE A 1 169 ? -1.018 -6.255 7.990 1.00 91.56 169 PHE A O 1
ATOM 1295 N N . ALA A 1 170 ? -0.584 -7.638 6.273 1.00 89.44 170 ALA A N 1
ATOM 1296 C CA . ALA A 1 170 ? 0.586 -8.240 6.906 1.00 89.44 170 ALA A CA 1
ATOM 1297 C C . ALA A 1 170 ? 1.742 -7.234 7.057 1.00 89.44 170 ALA A C 1
ATOM 1299 O O . ALA A 1 170 ? 2.472 -7.272 8.049 1.00 89.44 170 ALA A O 1
ATOM 1300 N N . LEU A 1 171 ? 1.908 -6.319 6.097 1.00 87.94 171 LEU A N 1
ATOM 1301 C CA . LEU A 1 171 ? 2.895 -5.243 6.169 1.00 87.94 171 LEU A CA 1
ATOM 1302 C C . LEU A 1 171 ? 2.540 -4.200 7.242 1.00 87.94 171 LEU A C 1
ATOM 1304 O O . LEU A 1 171 ? 3.426 -3.751 7.964 1.00 87.94 171 LEU A O 1
ATOM 1308 N N . MET A 1 172 ? 1.258 -3.853 7.389 1.00 87.31 172 MET A N 1
ATOM 1309 C CA . MET A 1 172 ? 0.779 -2.883 8.384 1.00 87.31 172 MET A CA 1
ATOM 1310 C C . MET A 1 172 ? 1.134 -3.266 9.824 1.00 87.31 172 MET A C 1
ATOM 1312 O O . MET A 1 172 ? 1.436 -2.388 10.626 1.00 87.31 172 MET A O 1
ATOM 1316 N N . LEU A 1 173 ? 1.158 -4.564 10.139 1.00 84.31 173 LEU A N 1
ATOM 1317 C CA . LEU A 1 173 ? 1.571 -5.068 11.455 1.00 84.31 173 LEU A CA 1
ATOM 1318 C C . LEU A 1 173 ? 3.077 -4.949 11.713 1.00 84.31 173 LEU A C 1
ATOM 1320 O O . LEU A 1 173 ? 3.508 -4.902 12.860 1.00 84.31 173 LEU A O 1
ATOM 1324 N N . LYS A 1 174 ? 3.892 -4.909 10.655 1.00 78.25 174 LYS A N 1
ATOM 1325 C CA . LYS A 1 174 ? 5.354 -4.799 10.764 1.00 78.25 174 LYS A CA 1
ATOM 1326 C C . LYS A 1 174 ? 5.824 -3.358 10.938 1.00 78.25 174 LYS A C 1
ATOM 1328 O O . LYS A 1 174 ? 6.991 -3.146 11.260 1.00 78.25 174 LYS A O 1
ATOM 1333 N N . LEU A 1 175 ? 4.955 -2.377 10.692 1.00 72.19 175 LEU A N 1
ATOM 1334 C CA . LEU A 1 175 ? 5.308 -0.974 10.850 1.00 72.19 175 LEU A CA 1
ATOM 1335 C C . LEU A 1 175 ? 5.255 -0.537 12.318 1.00 72.19 175 LEU A C 1
ATOM 1337 O O . LEU A 1 175 ? 4.376 -0.969 13.067 1.00 72.19 175 LEU A O 1
ATOM 1341 N N . PRO A 1 176 ? 6.148 0.375 12.738 1.00 64.75 176 PRO A N 1
ATOM 1342 C CA . PRO A 1 176 ? 6.093 0.934 14.076 1.00 64.75 176 PRO A CA 1
ATOM 1343 C C . PRO A 1 176 ? 4.777 1.690 14.281 1.00 64.75 176 PRO A C 1
ATOM 1345 O O . PRO A 1 176 ? 4.479 2.681 13.616 1.00 64.75 176 PRO A O 1
ATOM 1348 N N . THR A 1 177 ? 4.011 1.264 15.281 1.00 65.06 177 THR A N 1
ATOM 1349 C CA . THR A 1 177 ? 2.790 1.945 15.733 1.00 65.06 177 THR A CA 1
ATOM 1350 C C . THR A 1 177 ? 3.083 3.099 16.705 1.00 65.06 177 THR A C 1
ATOM 1352 O O . THR A 1 177 ? 2.165 3.783 17.162 1.00 65.06 177 THR A O 1
ATOM 1355 N N . SER A 1 178 ? 4.365 3.359 17.003 1.00 56.72 178 SER A N 1
ATOM 1356 C CA . SER A 1 178 ? 4.817 4.442 17.883 1.00 56.72 178 SER A CA 1
ATOM 1357 C C . SER A 1 178 ? 4.920 5.775 17.138 1.00 56.72 178 SER A C 1
ATOM 1359 O O . SER A 1 178 ? 5.643 5.909 16.151 1.00 56.72 178 SER A O 1
ATOM 1361 N N . ARG A 1 179 ? 4.227 6.803 17.645 1.00 55.72 179 ARG A N 1
ATOM 1362 C CA . ARG A 1 179 ? 4.045 8.120 16.999 1.00 55.72 179 ARG A CA 1
ATOM 1363 C C . ARG A 1 179 ? 5.340 8.871 16.634 1.00 55.72 179 ARG A C 1
ATOM 1365 O O . ARG A 1 179 ? 5.270 9.814 15.855 1.00 55.72 179 ARG A O 1
ATOM 1372 N N . ARG A 1 180 ? 6.507 8.500 17.183 1.00 48.94 180 ARG A N 1
ATOM 1373 C CA . ARG A 1 180 ? 7.761 9.270 17.042 1.00 48.94 180 ARG A CA 1
ATOM 1374 C C . ARG A 1 180 ? 8.518 9.038 15.725 1.00 48.94 180 ARG A C 1
ATOM 1376 O O . ARG A 1 180 ? 9.226 9.942 15.295 1.00 48.94 180 ARG A O 1
ATOM 1383 N N . THR A 1 181 ? 8.400 7.865 15.100 1.00 53.47 181 THR A N 1
ATOM 1384 C CA . THR A 1 181 ? 9.142 7.510 13.863 1.00 53.47 181 THR A CA 1
ATOM 1385 C C . THR A 1 181 ? 8.247 7.030 12.718 1.00 53.47 181 THR A C 1
ATOM 1387 O O . THR A 1 181 ? 8.724 6.685 11.646 1.00 53.47 181 THR A O 1
ATOM 1390 N N . MET A 1 182 ? 6.934 7.056 12.928 1.00 58.94 182 MET A N 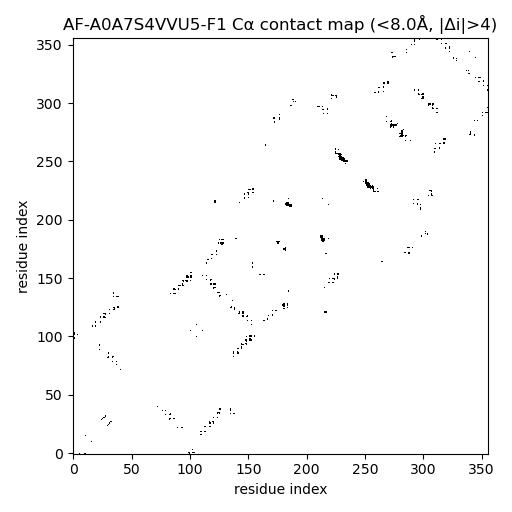1
ATOM 1391 C CA . MET A 1 182 ? 5.927 6.482 12.036 1.00 58.94 182 MET A CA 1
ATOM 1392 C C . MET A 1 182 ? 5.635 7.328 10.786 1.00 58.94 182 MET A C 1
ATOM 1394 O O . MET A 1 182 ? 5.406 6.787 9.706 1.00 58.94 182 MET A O 1
ATOM 1398 N N . ARG A 1 183 ? 5.622 8.659 10.922 1.00 67.69 183 ARG A N 1
ATOM 1399 C CA . ARG A 1 183 ? 5.251 9.587 9.845 1.00 67.69 183 ARG A CA 1
ATOM 1400 C C . ARG A 1 183 ? 6.494 10.103 9.152 1.00 67.69 183 ARG A C 1
ATOM 1402 O O . ARG A 1 183 ? 7.118 11.057 9.609 1.00 67.69 183 ARG A O 1
ATOM 1409 N N . THR A 1 184 ? 6.864 9.428 8.076 1.00 66.06 184 THR A N 1
ATOM 1410 C CA . THR A 1 184 ? 8.085 9.731 7.330 1.00 66.06 184 THR A CA 1
ATOM 1411 C C . THR A 1 184 ? 7.784 10.174 5.912 1.00 66.06 184 THR A C 1
ATOM 1413 O O . THR A 1 184 ? 8.575 10.911 5.347 1.00 66.06 184 THR A O 1
ATOM 1416 N N . TYR A 1 185 ? 6.643 9.799 5.329 1.00 63.94 185 TYR A N 1
ATOM 1417 C CA . TYR A 1 185 ? 6.330 10.158 3.953 1.00 63.94 185 TYR A CA 1
ATOM 1418 C C . TYR A 1 185 ? 5.824 11.604 3.885 1.00 63.94 185 TYR A C 1
ATOM 1420 O O . TYR A 1 185 ? 4.785 11.888 4.483 1.00 63.94 185 TYR A O 1
ATOM 1428 N N . PRO A 1 186 ? 6.524 12.526 3.199 1.00 70.75 186 PRO A N 1
ATOM 1429 C CA . PRO A 1 186 ? 6.126 13.926 3.164 1.00 70.75 186 PRO A CA 1
ATOM 1430 C C . PRO A 1 186 ? 4.798 14.086 2.427 1.00 70.75 186 PRO A C 1
ATOM 1432 O O . PRO A 1 186 ? 4.595 13.519 1.351 1.00 70.75 186 PRO A O 1
ATOM 1435 N N . ILE A 1 187 ? 3.902 14.889 2.995 1.00 73.50 187 ILE A N 1
ATOM 1436 C CA . ILE A 1 187 ? 2.693 15.319 2.304 1.00 73.50 187 ILE A CA 1
ATOM 1437 C C . ILE A 1 187 ? 3.132 16.258 1.183 1.00 73.50 187 ILE A C 1
ATOM 1439 O O . ILE A 1 187 ? 3.618 17.364 1.427 1.00 73.50 187 ILE A O 1
ATOM 1443 N N . ARG A 1 188 ? 2.966 15.821 -0.065 1.00 64.19 188 ARG A N 1
ATOM 1444 C CA . ARG A 1 188 ? 3.228 16.653 -1.242 1.00 64.19 188 ARG A CA 1
ATOM 1445 C C . ARG A 1 188 ? 2.011 17.523 -1.519 1.00 64.19 188 ARG A C 1
ATOM 1447 O O . ARG A 1 188 ? 1.251 17.253 -2.436 1.00 64.19 188 ARG A O 1
ATOM 1454 N N . ALA A 1 189 ? 1.806 18.535 -0.688 1.00 56.12 189 ALA A N 1
ATOM 1455 C CA . ALA A 1 189 ? 0.765 19.522 -0.920 1.00 56.12 189 ALA A CA 1
ATOM 1456 C C . ALA A 1 189 ? 1.333 20.651 -1.789 1.00 56.12 189 ALA A C 1
ATOM 1458 O O . ALA A 1 189 ? 2.052 21.523 -1.298 1.00 56.12 189 ALA A O 1
ATOM 1459 N N . SER A 1 190 ? 0.968 20.667 -3.070 1.00 50.94 190 SER A N 1
ATOM 1460 C CA . SER A 1 190 ? 1.225 21.808 -3.962 1.00 50.94 190 SER A CA 1
ATOM 1461 C C . SER A 1 190 ? 0.590 23.100 -3.418 1.00 50.94 190 SER A C 1
ATOM 1463 O O . SER A 1 190 ? 1.109 24.202 -3.602 1.00 50.94 190 SER A O 1
ATOM 1465 N N . VAL A 1 191 ? -0.501 22.955 -2.659 1.00 47.62 191 VAL A N 1
ATOM 1466 C CA . VAL A 1 191 ? -1.245 24.044 -2.013 1.00 47.62 191 VAL A CA 1
ATOM 1467 C C . VAL A 1 191 ? -0.534 24.581 -0.762 1.00 47.62 191 VAL A C 1
ATOM 1469 O O . VAL A 1 191 ? -0.579 25.780 -0.491 1.00 47.62 191 VAL A O 1
ATOM 1472 N N . MET A 1 192 ? 0.201 23.742 -0.027 1.00 48.53 192 MET A N 1
ATOM 1473 C CA . MET A 1 192 ? 0.901 24.162 1.196 1.00 48.53 192 MET A CA 1
ATOM 1474 C C . MET A 1 192 ? 2.114 25.048 0.875 1.00 48.53 192 MET A C 1
ATOM 1476 O O . MET A 1 192 ? 2.419 25.971 1.624 1.00 48.53 192 MET A O 1
ATOM 1480 N N . GLU A 1 193 ? 2.736 24.868 -0.296 1.00 49.38 193 GLU A N 1
ATOM 1481 C CA . GLU A 1 193 ? 3.718 25.815 -0.847 1.00 49.38 193 GLU A CA 1
ATOM 1482 C C . GLU A 1 193 ? 3.113 27.180 -1.218 1.00 49.38 193 GLU A C 1
ATOM 1484 O O . GLU A 1 193 ? 3.831 28.185 -1.242 1.00 49.38 193 GLU A O 1
ATOM 1489 N N . TYR A 1 194 ? 1.809 27.236 -1.507 1.00 47.53 194 TYR A N 1
ATOM 1490 C CA . TYR A 1 194 ? 1.082 28.474 -1.794 1.00 47.53 194 TYR A CA 1
ATOM 1491 C C . TYR A 1 194 ? 0.680 29.203 -0.500 1.00 47.53 194 TYR A C 1
ATOM 1493 O O . TYR A 1 194 ? 0.836 30.422 -0.394 1.00 47.53 194 TYR A O 1
ATOM 1501 N N . GLU A 1 195 ? 0.239 28.468 0.525 1.00 50.66 195 GLU A N 1
ATOM 1502 C CA . GLU A 1 195 ? -0.096 29.026 1.843 1.00 50.66 195 GLU A CA 1
ATOM 1503 C C . GLU A 1 195 ? 1.145 29.444 2.646 1.00 50.66 195 GLU A C 1
ATOM 1505 O O . GLU A 1 195 ? 1.153 30.529 3.233 1.00 50.66 195 GLU A O 1
ATOM 1510 N N . ALA A 1 196 ? 2.229 28.661 2.598 1.00 51.38 196 ALA A N 1
ATOM 1511 C CA . ALA A 1 196 ? 3.511 29.013 3.211 1.00 51.38 196 ALA A CA 1
ATOM 1512 C C . ALA A 1 196 ? 4.143 30.263 2.570 1.00 51.38 196 ALA A C 1
ATOM 1514 O O . ALA A 1 196 ? 4.775 31.057 3.263 1.00 51.38 196 ALA A O 1
ATOM 1515 N N . ARG A 1 197 ? 3.921 30.498 1.266 1.00 48.06 197 ARG A N 1
ATOM 1516 C CA . ARG A 1 197 ? 4.321 31.747 0.589 1.00 48.06 197 ARG A CA 1
ATOM 1517 C C . ARG A 1 197 ? 3.444 32.951 0.939 1.00 48.06 197 ARG A C 1
ATOM 1519 O O . ARG A 1 197 ? 3.912 34.079 0.810 1.00 48.06 197 ARG A O 1
ATOM 1526 N N . ARG A 1 198 ? 2.198 32.749 1.385 1.00 45.34 198 ARG A N 1
ATOM 1527 C CA . ARG A 1 198 ? 1.311 33.835 1.845 1.00 45.34 198 ARG A CA 1
ATOM 1528 C C . ARG A 1 198 ? 1.530 34.227 3.306 1.00 45.34 198 ARG A C 1
ATOM 1530 O O . ARG A 1 198 ? 1.241 35.364 3.672 1.00 45.34 198 ARG A O 1
ATOM 1537 N N . GLN A 1 199 ? 2.032 33.326 4.147 1.00 45.38 199 GLN A N 1
ATOM 1538 C CA . GLN A 1 199 ? 2.226 33.576 5.578 1.00 45.38 199 GLN A CA 1
ATOM 1539 C C . GLN A 1 199 ? 3.645 34.080 5.886 1.00 45.38 199 GLN A C 1
ATOM 1541 O O . GLN A 1 199 ? 4.424 33.432 6.573 1.00 45.38 199 GLN A O 1
ATOM 1546 N N . SER A 1 200 ? 3.970 35.291 5.425 1.00 42.12 200 SER A N 1
ATOM 1547 C CA . SER A 1 200 ? 5.139 36.057 5.886 1.00 42.12 200 SER A CA 1
ATOM 1548 C C . SER A 1 200 ? 4.844 36.895 7.144 1.00 42.12 200 SER A C 1
ATOM 1550 O O . SER A 1 200 ? 5.471 37.932 7.356 1.00 42.12 200 SER A O 1
ATOM 1552 N N . SER A 1 201 ? 3.864 36.504 7.969 1.00 37.59 201 SER A N 1
ATOM 1553 C CA . SER A 1 201 ? 3.555 37.189 9.233 1.00 37.59 201 SER A CA 1
ATOM 1554 C C . SER A 1 201 ? 3.500 36.204 10.409 1.00 37.59 201 SER A C 1
ATOM 1556 O O . SER A 1 201 ? 2.962 35.105 10.263 1.00 37.59 201 SER A O 1
ATOM 1558 N N . PRO A 1 202 ? 4.072 36.559 11.578 1.00 42.84 202 PRO A N 1
ATOM 1559 C CA . PRO A 1 202 ? 4.155 35.656 12.715 1.00 42.84 202 PRO A CA 1
ATOM 1560 C C . PRO A 1 202 ? 2.794 35.612 13.416 1.00 42.84 202 PRO A C 1
ATOM 1562 O O . PRO A 1 202 ? 2.348 36.614 13.973 1.00 42.84 202 PRO A O 1
ATOM 1565 N N . LYS A 1 203 ? 2.124 34.456 13.409 1.00 34.44 203 LYS A N 1
ATOM 1566 C CA . LYS A 1 203 ? 0.968 34.202 14.284 1.00 34.44 203 LYS A CA 1
ATOM 1567 C C . LYS A 1 203 ? 1.346 33.245 15.418 1.00 34.44 203 LYS A C 1
ATOM 1569 O O . LYS A 1 203 ? 2.114 32.310 15.188 1.00 34.44 203 LYS A O 1
ATOM 1574 N N . PRO A 1 204 ? 0.836 33.482 16.642 1.00 37.34 204 PRO A N 1
ATOM 1575 C CA . PRO A 1 204 ? 1.224 32.729 17.821 1.00 37.34 204 PRO A CA 1
ATOM 1576 C C . PRO A 1 204 ? 0.601 31.331 17.816 1.00 37.34 204 PRO A C 1
ATOM 1578 O O . PRO A 1 204 ? -0.469 31.091 17.255 1.00 37.34 204 PRO A O 1
ATOM 1581 N N . ALA A 1 205 ? 1.315 30.414 18.462 1.00 42.19 205 ALA A N 1
ATOM 1582 C CA . ALA A 1 205 ? 1.009 29.001 18.571 1.00 42.19 205 ALA A CA 1
ATOM 1583 C C . ALA A 1 205 ? -0.397 28.731 19.137 1.00 42.19 205 ALA A C 1
ATOM 1585 O O . ALA A 1 205 ? -0.663 28.961 20.314 1.00 42.19 205 ALA A O 1
ATOM 1586 N N . SER A 1 206 ? -1.268 28.163 18.302 1.00 35.28 206 SER A N 1
ATOM 1587 C CA . SER A 1 206 ? -2.404 27.345 18.738 1.00 35.28 206 SER A CA 1
ATOM 1588 C C . SER A 1 206 ? -2.407 26.024 17.948 1.00 35.28 206 SER A C 1
ATOM 1590 O O . SER A 1 206 ? -2.822 25.928 16.802 1.00 35.28 206 SER A O 1
ATOM 1592 N N . THR A 1 207 ? -1.775 25.032 18.573 1.00 38.72 207 THR A N 1
ATOM 1593 C CA . THR A 1 207 ? -2.084 23.588 18.669 1.00 38.72 207 THR A CA 1
ATOM 1594 C C . THR A 1 207 ? -2.443 22.718 17.451 1.00 38.72 207 THR A C 1
ATOM 1596 O O . THR A 1 207 ? -2.698 21.541 17.658 1.00 38.72 207 THR A O 1
ATOM 1599 N N . HIS A 1 208 ? -2.336 23.157 16.198 1.00 40.88 208 HIS A N 1
ATOM 1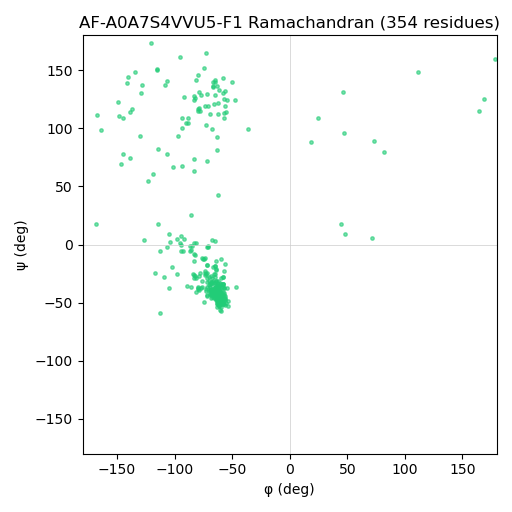600 C CA . HIS A 1 208 ? -2.243 22.214 15.068 1.00 40.88 208 HIS A CA 1
ATOM 1601 C C . HIS A 1 208 ? -1.211 22.691 14.043 1.00 40.88 208 HIS A C 1
ATOM 1603 O O . HIS A 1 208 ? -1.544 23.173 12.965 1.00 40.88 208 HIS A O 1
ATOM 1609 N N . GLN A 1 209 ? 0.077 22.549 14.380 1.00 40.50 209 GLN A N 1
ATOM 1610 C CA . GLN A 1 209 ? 1.105 22.452 13.342 1.00 40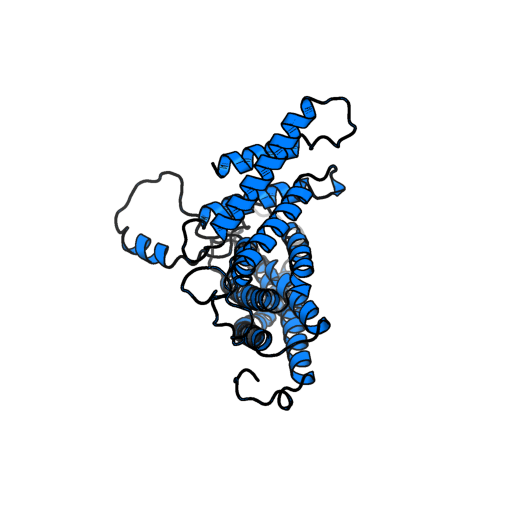.50 209 GLN A CA 1
ATOM 1611 C C . GLN A 1 209 ? 0.722 21.266 12.453 1.00 40.50 209 GLN A C 1
ATOM 1613 O O . GLN A 1 209 ? 0.699 20.130 12.933 1.00 40.50 209 GLN A O 1
ATOM 1618 N N . GLY A 1 210 ? 0.360 21.545 11.198 1.00 44.97 210 GLY A N 1
ATOM 1619 C CA . GLY A 1 210 ? 0.041 20.527 10.204 1.00 44.97 210 GLY A CA 1
ATOM 1620 C C . GLY A 1 210 ? 1.120 19.451 10.220 1.00 44.97 210 GLY A C 1
ATOM 1621 O O . GLY A 1 210 ? 2.314 19.745 10.148 1.00 44.97 210 GLY A O 1
ATOM 1622 N N . GLN A 1 211 ? 0.715 18.200 10.414 1.00 56.47 211 GLN A N 1
ATOM 1623 C CA . GLN A 1 211 ? 1.647 17.089 10.324 1.00 56.47 211 GLN A CA 1
ATOM 1624 C C . GLN A 1 211 ? 2.083 16.996 8.862 1.00 56.47 211 GLN A C 1
ATOM 1626 O O . GLN A 1 211 ? 1.362 16.448 8.049 1.00 56.47 211 GLN A O 1
ATOM 1631 N N . ASN A 1 212 ? 3.256 17.534 8.517 1.00 69.88 212 ASN A N 1
ATOM 1632 C CA . ASN A 1 212 ? 3.766 17.561 7.135 1.00 69.88 212 ASN A CA 1
ATOM 1633 C C . ASN A 1 212 ? 4.127 16.172 6.575 1.00 69.88 212 ASN A C 1
ATOM 1635 O O . ASN A 1 212 ? 4.684 16.073 5.484 1.00 69.88 212 ASN A O 1
ATOM 1639 N N . HIS A 1 213 ? 3.878 15.102 7.330 1.00 79.12 213 HIS A N 1
ATOM 1640 C CA . HIS A 1 213 ? 4.219 13.739 6.960 1.00 79.12 213 HIS A CA 1
ATOM 1641 C C . HIS A 1 213 ? 3.095 12.795 7.378 1.00 79.12 213 HIS A C 1
ATOM 1643 O O . HIS A 1 213 ? 2.519 12.962 8.450 1.00 79.12 213 HIS A O 1
ATOM 1649 N N . ILE A 1 214 ? 2.848 11.774 6.565 1.00 85.25 214 ILE A N 1
ATOM 1650 C CA . ILE A 1 214 ? 1.949 10.648 6.843 1.00 85.25 214 ILE A CA 1
ATOM 1651 C C . ILE A 1 214 ? 2.731 9.334 6.786 1.00 85.25 214 ILE A C 1
ATOM 1653 O O . ILE A 1 214 ? 3.917 9.299 6.434 1.00 85.25 214 ILE A O 1
ATOM 1657 N N . GLN A 1 215 ? 2.095 8.226 7.152 1.00 86.38 215 GLN A N 1
ATOM 1658 C CA . GLN A 1 215 ? 2.656 6.911 6.875 1.00 86.38 215 GLN A CA 1
ATOM 1659 C C . GLN A 1 215 ? 2.690 6.642 5.371 1.00 86.38 215 GLN A C 1
ATOM 1661 O O . GLN A 1 215 ? 1.729 6.899 4.646 1.00 86.38 215 GLN A O 1
ATOM 1666 N N . VAL A 1 216 ? 3.777 6.018 4.914 1.00 87.06 216 VAL A N 1
ATOM 1667 C CA . VAL A 1 216 ? 3.909 5.562 3.523 1.00 87.06 216 VAL A CA 1
ATOM 1668 C C . VAL A 1 216 ? 2.788 4.592 3.125 1.00 87.06 216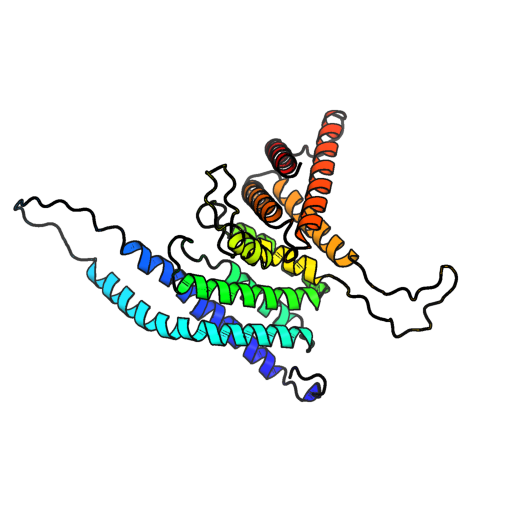 VAL A C 1
ATOM 1670 O O . VAL A 1 216 ? 2.305 4.635 1.995 1.00 87.06 216 VAL A O 1
ATOM 1673 N N . ILE A 1 217 ? 2.320 3.758 4.063 1.00 89.31 217 ILE A N 1
ATOM 1674 C CA . ILE A 1 217 ? 1.201 2.844 3.816 1.00 89.31 217 ILE A CA 1
ATOM 1675 C C . ILE A 1 217 ? -0.102 3.606 3.566 1.00 89.31 217 ILE A C 1
ATOM 1677 O O . ILE A 1 217 ? -0.850 3.209 2.676 1.00 89.31 217 ILE A O 1
ATOM 1681 N N . THR A 1 218 ? -0.362 4.708 4.274 1.00 91.81 218 THR A N 1
ATOM 1682 C CA . THR A 1 218 ? -1.545 5.542 4.015 1.00 91.81 218 THR A CA 1
ATOM 1683 C C . THR A 1 218 ? -1.531 6.049 2.572 1.00 91.81 218 THR A C 1
ATOM 1685 O O . THR A 1 218 ? -2.520 5.891 1.855 1.00 91.81 218 THR A O 1
ATOM 1688 N N . THR A 1 219 ? -0.387 6.552 2.093 1.00 91.44 219 THR A N 1
ATOM 1689 C CA . THR A 1 219 ? -0.215 6.961 0.688 1.00 91.44 219 THR A CA 1
ATOM 1690 C C . THR A 1 219 ? -0.473 5.809 -0.281 1.00 91.44 219 THR A C 1
ATOM 1692 O O . THR A 1 219 ? -1.159 5.998 -1.288 1.00 91.44 219 THR A O 1
ATOM 1695 N N . LEU A 1 220 ? 0.045 4.611 0.011 1.00 93.88 220 LEU A N 1
ATOM 1696 C CA . LEU A 1 220 ? -0.193 3.436 -0.823 1.00 93.88 220 LEU A CA 1
ATOM 1697 C C . LEU A 1 220 ? -1.686 3.097 -0.886 1.00 93.88 220 LEU A C 1
ATOM 1699 O O . LEU A 1 220 ? -2.215 2.984 -1.984 1.00 93.88 220 LEU A O 1
ATOM 1703 N N . ILE A 1 221 ? -2.377 2.986 0.255 1.00 95.31 221 ILE A N 1
ATOM 1704 C CA . ILE A 1 221 ? -3.815 2.667 0.313 1.00 95.31 221 ILE A CA 1
ATOM 1705 C C . ILE A 1 221 ? -4.612 3.640 -0.560 1.00 95.31 221 ILE A C 1
ATOM 1707 O O . ILE A 1 221 ? -5.406 3.216 -1.402 1.00 95.31 221 ILE A O 1
ATOM 1711 N N . LEU A 1 222 ? -4.352 4.941 -0.407 1.00 94.75 222 LEU A N 1
ATOM 1712 C CA . LEU A 1 222 ? -4.999 5.977 -1.207 1.00 94.75 222 LEU A CA 1
ATOM 1713 C C . LEU A 1 222 ? -4.688 5.808 -2.700 1.00 94.75 222 LEU A C 1
ATOM 1715 O O . LEU A 1 222 ? -5.604 5.872 -3.517 1.00 94.75 222 LEU A O 1
ATOM 1719 N N . SER A 1 223 ? -3.439 5.501 -3.056 1.00 94.06 223 SER A N 1
ATOM 1720 C CA . SER A 1 223 ? -3.021 5.265 -4.446 1.00 94.06 223 SER A CA 1
ATOM 1721 C C . SER A 1 223 ? -3.689 4.029 -5.066 1.00 94.06 223 SER A C 1
ATOM 1723 O O . SER A 1 223 ? -4.077 4.068 -6.232 1.00 94.06 223 SER A O 1
ATOM 1725 N N . LEU A 1 224 ? -3.895 2.946 -4.306 1.00 95.75 224 LEU A N 1
ATOM 1726 C CA . LEU A 1 224 ? -4.590 1.738 -4.782 1.00 95.75 224 LEU A CA 1
ATOM 1727 C C . LEU A 1 224 ? -6.076 2.006 -5.051 1.00 95.75 224 LEU A C 1
ATOM 1729 O O . LEU A 1 224 ? -6.623 1.586 -6.077 1.00 95.75 224 LEU A O 1
ATOM 1733 N N . ILE A 1 225 ? -6.724 2.749 -4.151 1.00 95.19 225 ILE A N 1
ATOM 1734 C CA . ILE A 1 225 ? -8.121 3.158 -4.308 1.00 95.19 225 ILE A CA 1
ATOM 1735 C C . ILE A 1 225 ? -8.267 4.053 -5.546 1.00 95.19 225 ILE A C 1
ATOM 1737 O O . ILE A 1 225 ? -9.110 3.785 -6.404 1.00 95.19 225 ILE A O 1
ATOM 1741 N N . GLN A 1 226 ? -7.412 5.070 -5.688 1.00 92.50 226 GLN A N 1
ATOM 1742 C CA . GLN A 1 226 ? -7.394 5.967 -6.853 1.00 92.50 226 GLN A CA 1
ATOM 1743 C C . GLN A 1 226 ? -7.053 5.223 -8.151 1.00 92.50 226 GLN A C 1
ATOM 1745 O O . GLN A 1 226 ? -7.625 5.493 -9.206 1.00 92.50 226 GLN A O 1
ATOM 1750 N N . GLY A 1 227 ? -6.168 4.229 -8.080 1.00 89.75 227 GLY A N 1
ATOM 1751 C CA . GLY A 1 227 ? -5.804 3.371 -9.204 1.00 89.75 227 GLY A CA 1
ATOM 1752 C C . GLY A 1 227 ? -6.961 2.520 -9.736 1.00 89.75 227 GLY A C 1
ATOM 1753 O O . GLY A 1 227 ? -6.862 2.003 -10.846 1.00 89.75 227 GLY A O 1
ATOM 1754 N N . SER A 1 228 ? -8.060 2.403 -8.987 1.00 91.31 228 SER A N 1
ATOM 1755 C CA . SER A 1 228 ? -9.255 1.637 -9.367 1.00 91.31 228 SER A CA 1
ATOM 1756 C C . SER A 1 228 ? -10.315 2.464 -10.108 1.00 91.31 228 SER A C 1
ATOM 1758 O O . SER A 1 228 ? -11.403 1.955 -10.385 1.00 91.31 228 SER A O 1
ATOM 1760 N N . VAL A 1 229 ? -10.029 3.736 -10.415 1.00 90.94 229 VAL A N 1
ATOM 1761 C CA . VAL A 1 229 ? -10.952 4.617 -11.145 1.00 90.94 229 VAL A CA 1
ATOM 1762 C C . VAL A 1 229 ? -11.033 4.200 -12.612 1.00 90.94 229 VAL A C 1
ATOM 1764 O O . VAL A 1 229 ? -10.017 4.093 -13.306 1.00 90.94 229 VAL A O 1
ATOM 1767 N N . VAL A 1 230 ? -12.261 4.042 -13.112 1.00 86.19 230 VAL A N 1
ATOM 1768 C CA . VAL A 1 230 ? -12.523 3.863 -14.544 1.00 86.19 230 VAL A CA 1
ATOM 1769 C C . VAL A 1 230 ? -12.731 5.237 -15.173 1.00 86.19 230 VAL A C 1
ATOM 1771 O O . VAL A 1 230 ? -13.773 5.877 -14.981 1.00 86.19 230 VAL A O 1
ATOM 1774 N N . MET A 1 231 ? -11.717 5.702 -15.907 1.00 78.06 231 MET A N 1
ATOM 1775 C CA . MET A 1 231 ? -11.818 6.954 -16.654 1.00 78.06 231 MET A CA 1
ATOM 1776 C C . MET A 1 231 ? -12.880 6.826 -17.753 1.00 78.06 231 MET A C 1
ATOM 1778 O O . MET A 1 231 ? -12.973 5.762 -18.367 1.00 78.06 231 MET A O 1
ATOM 1782 N N . PRO A 1 232 ? -13.670 7.882 -18.007 1.00 73.94 232 PRO A N 1
ATOM 1783 C CA . PRO A 1 232 ? -14.635 7.882 -19.097 1.00 73.94 232 PRO A CA 1
ATOM 1784 C C . PRO A 1 232 ? -13.924 7.617 -20.424 1.00 73.94 232 PRO A C 1
ATOM 1786 O O . PRO A 1 232 ? -12.976 8.315 -20.778 1.00 73.94 232 PRO A O 1
ATOM 1789 N N . TYR A 1 233 ? -14.394 6.606 -21.148 1.00 69.44 233 TYR A N 1
ATOM 1790 C CA . TYR A 1 233 ? -14.010 6.343 -22.528 1.00 69.44 233 TYR A CA 1
ATOM 1791 C C . TYR A 1 233 ? -15.267 6.049 -23.346 1.00 69.44 233 TYR A C 1
ATOM 1793 O O . TYR A 1 233 ? -16.256 5.525 -22.821 1.00 69.44 233 TYR A O 1
ATOM 1801 N N . GLU A 1 234 ? -15.237 6.413 -24.623 1.00 57.59 234 GLU A N 1
ATOM 1802 C CA . GLU A 1 234 ? -16.290 6.050 -25.567 1.00 57.59 234 GLU A CA 1
ATOM 1803 C C . GLU A 1 234 ? -16.184 4.550 -25.846 1.00 57.59 234 GLU A C 1
ATOM 1805 O O . GLU A 1 234 ? -15.145 4.063 -26.299 1.00 57.59 234 GLU A O 1
ATOM 1810 N N . SER A 1 235 ? -17.232 3.788 -25.528 1.00 53.72 235 SER A N 1
ATOM 1811 C CA . SER A 1 235 ? -17.268 2.375 -25.896 1.00 53.72 235 SER A CA 1
ATOM 1812 C C . SER A 1 235 ? -17.303 2.260 -27.425 1.00 53.72 235 SER A C 1
ATOM 1814 O O . SER A 1 235 ? -18.180 2.869 -28.039 1.00 53.72 235 SER A O 1
ATOM 1816 N N . PRO A 1 236 ? -16.422 1.460 -28.051 1.00 55.66 236 PRO A N 1
ATOM 1817 C CA . PRO A 1 236 ? -16.412 1.275 -29.501 1.00 55.66 236 PRO A CA 1
ATOM 1818 C C . PRO A 1 236 ? -17.602 0.453 -30.027 1.00 55.66 236 PRO A C 1
ATOM 1820 O O . PRO A 1 236 ? -17.706 0.285 -31.237 1.00 55.66 236 PRO A O 1
ATOM 1823 N N . ASP A 1 237 ? -18.485 -0.044 -29.150 1.00 50.16 237 ASP A N 1
ATOM 1824 C CA . ASP A 1 237 ? -19.686 -0.798 -29.514 1.00 50.16 237 ASP A CA 1
ATOM 1825 C C . ASP A 1 237 ? -20.914 0.128 -29.633 1.00 50.16 237 ASP A C 1
ATOM 1827 O O . ASP A 1 237 ? -21.551 0.441 -28.623 1.00 50.16 237 ASP A O 1
ATOM 1831 N N . PRO A 1 238 ? -21.322 0.534 -30.851 1.00 52.94 238 PRO A N 1
ATOM 1832 C CA . PRO A 1 238 ? -22.582 1.245 -31.080 1.00 52.94 238 PRO A CA 1
ATOM 1833 C C . PRO A 1 238 ? -23.823 0.341 -30.933 1.00 52.94 238 PRO A C 1
ATOM 1835 O O . PRO A 1 238 ? -24.945 0.817 -31.081 1.00 52.94 238 PRO A O 1
ATOM 1838 N N . THR A 1 239 ? -23.650 -0.959 -30.664 1.00 50.19 239 THR A N 1
ATOM 1839 C CA . THR A 1 239 ? -24.720 -1.973 -30.695 1.00 50.19 239 THR A CA 1
ATOM 1840 C C . THR A 1 239 ? -25.220 -2.427 -29.322 1.00 50.19 239 THR A C 1
ATOM 1842 O O . THR A 1 239 ? -26.117 -3.263 -29.255 1.00 50.19 239 THR A O 1
ATOM 1845 N N . ALA A 1 240 ? -24.715 -1.878 -28.212 1.00 48.12 240 ALA A N 1
ATOM 1846 C CA . ALA A 1 240 ? -25.280 -2.126 -26.880 1.00 48.12 240 ALA A CA 1
ATOM 1847 C C . ALA A 1 240 ? -26.488 -1.200 -26.614 1.00 48.12 240 ALA A C 1
ATOM 1849 O O . ALA A 1 240 ? -26.453 -0.331 -25.749 1.00 48.12 240 ALA A O 1
ATOM 1850 N N . ASN A 1 241 ? -27.520 -1.387 -27.441 1.00 41.66 241 ASN A N 1
ATOM 1851 C CA . ASN A 1 241 ? -28.901 -0.906 -27.378 1.00 41.66 241 ASN A CA 1
ATOM 1852 C C . ASN A 1 241 ? -29.215 0.376 -26.589 1.00 41.66 241 ASN A C 1
ATOM 1854 O O . ASN A 1 241 ? -29.356 0.404 -25.365 1.00 41.66 241 ASN A O 1
ATOM 1858 N N . CYS A 1 242 ? -29.518 1.400 -27.382 1.00 49.31 242 CYS A N 1
ATOM 1859 C CA . CYS A 1 242 ? -30.436 2.473 -27.057 1.00 49.31 242 CYS A CA 1
ATOM 1860 C C . CYS A 1 242 ? -31.875 1.943 -27.101 1.00 49.31 242 CYS A C 1
ATOM 1862 O O . CYS A 1 242 ? -32.423 1.820 -28.185 1.00 49.31 242 CYS A O 1
ATOM 1864 N N . GLU A 1 243 ? -32.486 1.676 -25.947 1.00 45.41 243 GLU A N 1
ATOM 1865 C CA . GLU A 1 243 ? -33.932 1.837 -25.751 1.00 45.41 243 GLU A CA 1
ATOM 1866 C C . GLU A 1 243 ? -34.145 2.314 -24.306 1.00 45.41 243 GLU A C 1
ATOM 1868 O O . GLU A 1 243 ? -33.930 1.572 -23.351 1.00 45.41 243 GLU A O 1
ATOM 1873 N N . ASN A 1 244 ? -34.543 3.582 -24.156 1.00 45.97 244 ASN A N 1
ATOM 1874 C CA . ASN A 1 244 ? -34.909 4.268 -22.906 1.00 45.97 244 ASN A CA 1
ATOM 1875 C C . ASN A 1 244 ? -33.756 4.814 -22.037 1.00 45.97 244 ASN A C 1
ATOM 1877 O O . ASN A 1 244 ? -33.412 4.256 -20.999 1.00 45.97 244 ASN A O 1
ATOM 1881 N N . SER A 1 245 ? -33.217 5.981 -22.417 1.00 40.12 245 SER A N 1
ATOM 1882 C CA . SER A 1 245 ? -33.177 7.198 -21.573 1.00 40.12 245 SER A CA 1
ATOM 1883 C C . SER A 1 245 ? -32.174 8.218 -22.136 1.00 40.12 245 SER A C 1
ATOM 1885 O O . SER A 1 245 ? -30.971 7.989 -22.108 1.00 40.12 245 SER A O 1
ATOM 1887 N N . SER A 1 246 ? -32.687 9.369 -22.583 1.00 42.12 246 SER A N 1
ATOM 1888 C CA . SER A 1 246 ? -32.028 10.692 -22.573 1.00 42.12 246 SER A CA 1
ATOM 1889 C C . SER A 1 246 ? -30.570 10.820 -23.082 1.00 42.12 246 SER A C 1
ATOM 1891 O O . SER A 1 246 ? -29.624 10.703 -22.312 1.00 42.12 246 SER A O 1
ATOM 1893 N N . LEU A 1 247 ? -30.426 11.194 -24.360 1.00 45.72 247 LEU A N 1
ATOM 1894 C CA . LEU A 1 247 ? -29.518 12.217 -24.934 1.00 45.72 247 LEU A CA 1
ATOM 1895 C C . LEU A 1 247 ? -28.028 12.338 -24.527 1.00 45.72 247 LEU A C 1
ATOM 1897 O O . LEU A 1 247 ? -27.424 13.351 -24.867 1.00 45.72 247 LEU A O 1
ATOM 1901 N N . LEU A 1 248 ? -27.379 11.349 -23.912 1.00 50.75 248 LEU A N 1
ATOM 1902 C CA . LEU A 1 248 ? -25.910 11.302 -23.841 1.00 50.75 248 LEU A CA 1
ATOM 1903 C C . LEU A 1 248 ? -25.402 9.862 -24.015 1.00 50.75 248 LEU A C 1
ATOM 1905 O O . LEU A 1 248 ? -26.000 8.948 -23.439 1.00 50.75 248 LEU A O 1
ATOM 1909 N N . PRO A 1 249 ? -24.302 9.628 -24.763 1.00 51.72 249 PRO A N 1
ATOM 1910 C CA . PRO A 1 249 ? -23.631 8.333 -24.757 1.00 51.72 249 PRO A CA 1
ATOM 1911 C C . PRO A 1 249 ? -23.297 7.989 -23.303 1.00 51.72 249 PRO A C 1
ATOM 1913 O O . PRO A 1 249 ? -22.671 8.791 -22.606 1.00 51.72 249 PRO A O 1
ATOM 1916 N N . ARG A 1 250 ? -23.742 6.827 -22.810 1.00 53.12 250 ARG A N 1
ATOM 1917 C CA . ARG A 1 250 ? -23.348 6.334 -21.485 1.00 53.12 250 ARG A CA 1
ATOM 1918 C C . ARG A 1 250 ? -21.839 6.092 -21.504 1.00 53.12 250 ARG A C 1
ATOM 1920 O O . ARG A 1 250 ? -21.383 5.023 -21.887 1.00 53.12 250 ARG A O 1
ATOM 1927 N N . LEU A 1 251 ? -21.062 7.095 -21.104 1.00 53.69 251 LEU A N 1
ATOM 1928 C CA . LEU A 1 251 ? -19.650 6.923 -20.798 1.00 53.69 251 LEU A CA 1
ATOM 1929 C C . LEU A 1 251 ? -19.559 5.842 -19.718 1.00 53.69 251 LEU A C 1
ATOM 1931 O O . LEU A 1 251 ? -20.107 6.010 -18.626 1.00 53.69 251 LEU A O 1
ATOM 1935 N N . ASN A 1 252 ? -18.878 4.735 -20.015 1.00 58.84 252 ASN A N 1
ATOM 1936 C CA . ASN A 1 252 ? -18.563 3.705 -19.030 1.00 58.84 252 ASN A CA 1
ATOM 1937 C C . ASN A 1 252 ? -17.481 4.251 -18.084 1.00 58.84 252 ASN A C 1
ATOM 1939 O O . ASN A 1 252 ? -16.317 3.875 -18.154 1.00 58.84 252 ASN A O 1
ATOM 1943 N N . SER A 1 253 ? -17.865 5.191 -17.223 1.00 69.06 253 SER A N 1
ATOM 1944 C CA . SER A 1 253 ? -17.057 5.734 -16.137 1.00 69.06 253 SER A CA 1
ATOM 1945 C C . SER A 1 253 ? -17.700 5.383 -14.809 1.00 69.06 253 SER A C 1
ATOM 1947 O O . SER A 1 253 ? -18.920 5.233 -14.702 1.00 69.06 253 SER A O 1
ATOM 1949 N N . GLY A 1 254 ? -16.887 5.252 -13.769 1.00 79.25 254 GLY A N 1
ATOM 1950 C CA . GLY A 1 254 ? -17.444 5.088 -12.444 1.00 79.25 254 GLY A CA 1
ATOM 1951 C C . GLY A 1 254 ? -16.415 4.913 -11.352 1.00 79.25 254 GLY A C 1
ATOM 1952 O O . GLY A 1 254 ? -15.283 4.482 -11.566 1.00 79.25 254 GLY A O 1
ATOM 1953 N N . LEU A 1 255 ? -16.891 5.194 -10.144 1.00 86.81 255 LEU A N 1
ATOM 1954 C CA . LEU A 1 255 ? -16.173 4.995 -8.892 1.00 86.81 255 LEU A CA 1
ATOM 1955 C C . LEU A 1 255 ? -16.505 3.643 -8.243 1.00 86.81 255 LEU A C 1
ATOM 1957 O O . LEU A 1 255 ? -16.062 3.375 -7.134 1.00 86.81 255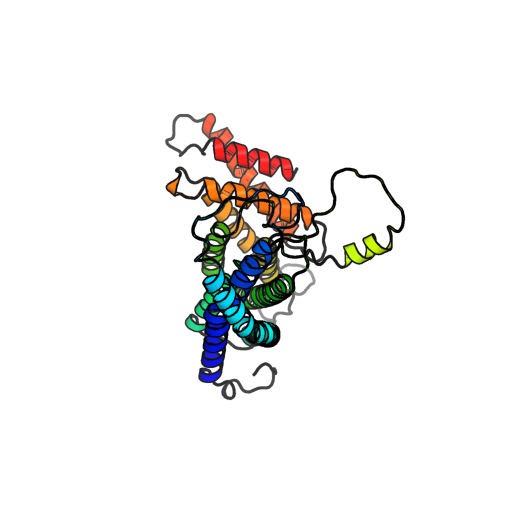 LEU A O 1
ATOM 1961 N N . LYS A 1 256 ? -17.263 2.768 -8.926 1.00 88.81 256 LYS A N 1
ATOM 1962 C CA . LYS A 1 256 ? -17.682 1.458 -8.390 1.00 88.81 256 LYS A CA 1
ATOM 1963 C C . LYS A 1 256 ? -16.490 0.595 -7.970 1.00 88.81 256 LYS A C 1
ATOM 1965 O O . LYS A 1 256 ? -16.538 -0.021 -6.911 1.00 88.81 256 LYS A O 1
ATOM 1970 N N . GLY A 1 257 ? -15.421 0.575 -8.773 1.00 89.69 257 GLY A N 1
ATOM 1971 C CA . GLY A 1 257 ? -14.188 -0.146 -8.445 1.00 89.69 257 GLY A CA 1
ATOM 1972 C C . GLY A 1 257 ? -13.528 0.403 -7.180 1.00 89.69 257 GLY A C 1
ATOM 1973 O O . GLY A 1 257 ? -13.229 -0.355 -6.262 1.00 89.69 257 GLY A O 1
ATOM 1974 N N . CYS A 1 258 ? -13.389 1.727 -7.090 1.00 92.56 258 CYS A N 1
ATOM 1975 C CA . CYS A 1 258 ? -12.848 2.405 -5.913 1.00 92.56 258 CYS A CA 1
ATOM 1976 C C . CYS A 1 258 ? -13.677 2.122 -4.659 1.00 92.56 258 CYS A C 1
ATOM 1978 O O . CYS A 1 258 ? -13.119 1.762 -3.628 1.00 92.56 258 CYS A O 1
ATOM 1980 N N . GLN A 1 259 ? -15.003 2.226 -4.767 1.00 92.50 259 GLN A N 1
ATOM 1981 C CA . GLN A 1 259 ? -15.920 1.954 -3.669 1.00 92.50 259 GLN A CA 1
ATOM 1982 C C . GLN A 1 259 ? -15.823 0.493 -3.215 1.00 92.50 259 GLN A C 1
ATOM 1984 O O . GLN A 1 259 ? -15.718 0.238 -2.022 1.00 92.50 259 GLN A O 1
ATOM 1989 N N . SER A 1 260 ? -15.757 -0.462 -4.149 1.00 93.06 260 SER A N 1
ATOM 1990 C CA . SER A 1 260 ? -15.568 -1.880 -3.823 1.00 93.06 260 SER A CA 1
ATOM 1991 C C . SER A 1 260 ? -14.249 -2.140 -3.091 1.00 93.06 260 SER A C 1
ATOM 1993 O O . SER A 1 260 ? -14.221 -2.951 -2.168 1.00 93.06 260 SER A O 1
ATOM 1995 N N . VAL A 1 261 ? -13.159 -1.479 -3.492 1.00 95.06 261 VAL A N 1
ATOM 1996 C CA . VAL A 1 261 ? -11.852 -1.608 -2.828 1.00 95.06 261 VAL A CA 1
ATOM 1997 C C . VAL A 1 261 ? -11.884 -0.974 -1.436 1.00 95.06 261 VAL A C 1
ATOM 1999 O O . VAL A 1 261 ? -11.394 -1.591 -0.492 1.00 95.06 261 VAL A O 1
ATOM 2002 N N . CYS A 1 262 ? -12.505 0.200 -1.280 1.00 94.94 262 CYS A N 1
ATOM 2003 C CA . CYS A 1 262 ? -12.726 0.831 0.023 1.00 94.94 262 CYS A CA 1
ATOM 2004 C C . CYS A 1 262 ? -13.542 -0.061 0.956 1.00 94.94 262 CYS A C 1
ATOM 2006 O O . CYS A 1 262 ? -13.119 -0.314 2.079 1.00 94.94 262 CYS A O 1
ATOM 2008 N N . ASP A 1 263 ? -14.681 -0.571 0.492 1.00 94.31 263 ASP A N 1
ATOM 2009 C CA . ASP A 1 263 ? -15.576 -1.387 1.309 1.00 94.31 263 ASP A CA 1
ATOM 2010 C C . ASP A 1 263 ? -14.917 -2.713 1.706 1.00 94.31 263 ASP A C 1
ATOM 2012 O O . ASP A 1 263 ? -15.064 -3.153 2.851 1.00 94.31 263 ASP A O 1
ATOM 2016 N N . PHE A 1 264 ? -14.134 -3.318 0.804 1.00 95.25 264 PHE A N 1
ATOM 2017 C CA . PHE A 1 264 ? -13.321 -4.491 1.117 1.00 95.25 264 PHE A CA 1
ATOM 2018 C C . PHE A 1 264 ? -12.253 -4.166 2.168 1.00 95.25 264 PHE A C 1
ATOM 2020 O O . PHE A 1 264 ? -12.209 -4.818 3.211 1.00 95.25 264 PHE A O 1
ATOM 2027 N N . PHE A 1 265 ? -11.430 -3.139 1.938 1.00 96.06 265 PHE A N 1
ATOM 2028 C CA . PHE A 1 265 ? -10.363 -2.747 2.861 1.00 96.06 265 PHE A CA 1
ATOM 2029 C C . PHE A 1 265 ? -10.916 -2.413 4.253 1.00 96.06 265 PHE A C 1
ATOM 2031 O O . PHE A 1 265 ? -10.455 -2.965 5.252 1.00 96.06 265 PHE A O 1
ATOM 2038 N N . THR A 1 266 ? -11.950 -1.571 4.321 1.00 95.19 266 THR A N 1
ATOM 2039 C CA . THR A 1 266 ? -12.629 -1.193 5.563 1.00 95.19 266 THR A CA 1
ATOM 2040 C C . THR A 1 266 ? -13.197 -2.417 6.272 1.00 95.19 266 THR A C 1
ATOM 2042 O O . THR A 1 266 ? -12.983 -2.589 7.471 1.00 95.19 266 THR A O 1
ATOM 2045 N N . SER A 1 267 ? -13.888 -3.308 5.555 1.00 93.81 267 SER A N 1
ATOM 2046 C CA . SER A 1 267 ? -14.451 -4.521 6.159 1.00 93.81 267 SER A CA 1
ATOM 2047 C C . SER A 1 267 ? -13.367 -5.412 6.754 1.00 93.81 267 SER A C 1
ATOM 2049 O O . SER A 1 267 ? -13.508 -5.851 7.893 1.00 93.81 267 SER A O 1
ATOM 2051 N N . GLN A 1 268 ? -12.267 -5.617 6.030 1.00 93.56 268 GLN A N 1
ATOM 2052 C CA . GLN A 1 268 ? -11.137 -6.424 6.482 1.00 93.56 268 GLN A CA 1
ATOM 2053 C C . GLN A 1 268 ? -10.402 -5.794 7.679 1.00 93.56 268 GLN A C 1
ATOM 2055 O O . GLN A 1 268 ? -10.036 -6.517 8.610 1.00 93.56 268 GLN A O 1
ATOM 2060 N N . MET A 1 269 ? -10.216 -4.468 7.690 1.00 92.69 269 MET A N 1
ATOM 2061 C CA . MET A 1 269 ? -9.615 -3.730 8.811 1.00 92.69 269 MET A CA 1
ATOM 2062 C C . MET A 1 269 ? -10.463 -3.829 10.072 1.00 92.69 269 MET A C 1
ATOM 2064 O O . MET A 1 269 ? -9.971 -4.204 11.138 1.00 92.69 269 MET A O 1
ATOM 2068 N N . ILE A 1 270 ? -11.753 -3.523 9.950 1.00 91.94 270 ILE A N 1
ATOM 2069 C CA . ILE A 1 270 ? -12.678 -3.526 11.078 1.00 91.94 270 ILE A CA 1
ATOM 2070 C C . ILE A 1 270 ? -12.883 -4.947 11.610 1.00 91.94 270 ILE A C 1
ATOM 2072 O O . ILE A 1 270 ? -12.817 -5.167 12.821 1.00 91.94 270 ILE A O 1
ATOM 2076 N N . GLN A 1 271 ? -13.019 -5.937 10.721 1.00 90.50 271 GLN A N 1
ATOM 2077 C CA . GLN A 1 271 ? -13.107 -7.338 11.120 1.00 90.50 271 GLN A CA 1
ATOM 2078 C C . GLN A 1 271 ? -11.894 -7.740 11.963 1.00 90.50 271 GLN A C 1
ATOM 2080 O O . GLN A 1 271 ? -12.083 -8.324 13.028 1.00 90.50 271 GLN A O 1
ATOM 2085 N N . ARG A 1 272 ? -10.670 -7.388 11.545 1.00 89.62 272 ARG A N 1
ATOM 2086 C CA . ARG A 1 272 ? -9.435 -7.657 12.301 1.00 89.62 272 ARG A CA 1
ATOM 2087 C C . ARG A 1 272 ? -9.391 -6.939 13.651 1.00 89.62 272 ARG A C 1
ATOM 2089 O O . ARG A 1 272 ? -9.016 -7.563 14.636 1.00 89.62 272 ARG A O 1
ATOM 2096 N N . CYS A 1 273 ? -9.858 -5.692 13.730 1.00 88.19 273 CYS A N 1
ATOM 2097 C CA . CYS A 1 273 ? -9.966 -4.951 14.995 1.00 88.19 273 CYS A CA 1
ATOM 2098 C C . CYS A 1 273 ? -10.981 -5.571 15.980 1.00 88.19 273 CYS A C 1
ATOM 2100 O O . CYS A 1 273 ? -10.834 -5.415 17.197 1.00 88.19 273 CYS A O 1
ATOM 2102 N N . SER A 1 274 ? -12.002 -6.259 15.452 1.00 85.44 274 SER A N 1
ATOM 2103 C CA . SER A 1 274 ? -13.106 -6.867 16.212 1.00 85.44 274 SER A CA 1
ATOM 2104 C C . SER A 1 274 ? -12.888 -8.335 16.619 1.00 85.44 274 SER A C 1
ATOM 2106 O O . SER A 1 274 ? -13.726 -8.899 17.328 1.00 85.44 274 SER A O 1
ATOM 2108 N N . ARG A 1 275 ? -11.797 -8.982 16.169 1.00 81.62 275 ARG A N 1
ATOM 2109 C CA . ARG A 1 275 ? -11.500 -10.388 16.506 1.00 81.62 275 ARG A CA 1
ATOM 2110 C C . ARG A 1 275 ? -11.289 -10.542 18.014 1.00 81.62 275 ARG A C 1
ATOM 2112 O O . ARG A 1 275 ? -10.597 -9.741 18.629 1.00 81.62 275 ARG A O 1
ATOM 2119 N N . LYS A 1 276 ? -11.875 -11.591 18.598 1.00 67.75 276 LYS A N 1
ATOM 2120 C CA . LYS A 1 276 ? -11.721 -11.913 20.023 1.00 67.75 276 LYS A CA 1
ATOM 2121 C C . LYS A 1 276 ? -10.425 -12.689 20.250 1.00 67.75 276 LYS A C 1
ATOM 2123 O O . LYS A 1 276 ? -10.235 -13.726 19.620 1.00 67.75 276 LYS A O 1
ATOM 2128 N N . GLY A 1 277 ? -9.603 -12.226 21.187 1.00 57.50 277 GLY A N 1
ATOM 2129 C CA . GLY A 1 277 ? -8.400 -12.924 21.650 1.00 57.50 277 GLY A CA 1
ATOM 2130 C C . GLY A 1 277 ? -7.092 -12.239 21.250 1.00 57.50 277 GLY A C 1
ATOM 2131 O O . GLY A 1 277 ? -6.997 -11.597 20.204 1.00 57.50 277 GLY A O 1
ATOM 2132 N N . GLU A 1 278 ? -6.080 -12.395 22.106 1.00 52.69 278 GLU A N 1
ATOM 2133 C CA . GLU A 1 278 ? -4.737 -11.819 21.943 1.00 52.69 278 GLU A CA 1
ATOM 2134 C C . GLU A 1 278 ? -4.013 -12.389 20.705 1.00 52.69 278 GLU A C 1
ATOM 2136 O O . GLU A 1 278 ? -3.315 -11.664 20.004 1.00 52.69 278 GLU A O 1
ATOM 2141 N N . GLU A 1 279 ? -4.291 -13.648 20.345 1.00 53.00 279 GLU A N 1
ATOM 2142 C CA . GLU A 1 279 ? -3.721 -14.339 19.173 1.00 53.00 279 GLU A CA 1
ATOM 2143 C C . GLU A 1 279 ? -4.300 -13.870 17.822 1.00 53.00 279 GLU A C 1
ATOM 2145 O O . GLU A 1 279 ? -3.770 -14.193 16.761 1.00 53.00 279 GLU A O 1
ATOM 2150 N N . GLY A 1 280 ? -5.395 -13.099 17.828 1.00 56.81 280 GLY A N 1
ATOM 2151 C CA . GLY A 1 280 ? -6.088 -12.657 16.613 1.00 56.81 280 GLY A CA 1
ATOM 2152 C C . GLY A 1 280 ? -5.548 -11.368 15.984 1.00 56.81 280 GLY A C 1
ATOM 2153 O O . GLY A 1 280 ? -6.114 -10.917 14.984 1.00 56.81 280 GLY A O 1
ATOM 2154 N N . GLY A 1 281 ? -4.524 -10.746 16.582 1.00 63.97 281 GLY A N 1
ATOM 2155 C CA . GLY A 1 281 ? -3.948 -9.468 16.140 1.00 63.97 281 GLY A CA 1
ATOM 2156 C C . GLY A 1 281 ? -4.838 -8.242 16.397 1.00 63.97 281 GLY A C 1
ATOM 2157 O O . GLY A 1 281 ? -4.499 -7.134 15.988 1.00 63.97 281 GLY A O 1
ATOM 2158 N N . ALA A 1 282 ? -5.979 -8.396 17.081 1.00 77.56 282 ALA A N 1
ATOM 2159 C CA . ALA A 1 282 ? -6.935 -7.304 17.294 1.00 77.56 282 ALA A CA 1
ATOM 2160 C C . ALA A 1 282 ? -6.331 -6.128 18.076 1.00 77.56 282 ALA A C 1
ATOM 2162 O O . ALA A 1 282 ? -6.594 -4.972 17.751 1.00 77.56 282 ALA A O 1
ATOM 2163 N N . SER A 1 283 ? -5.487 -6.417 19.072 1.00 80.44 283 SER A N 1
ATOM 2164 C CA . SER A 1 283 ? -4.761 -5.395 19.836 1.00 80.44 283 SER A CA 1
ATOM 2165 C C . SER A 1 283 ? -3.757 -4.623 18.970 1.00 80.44 283 SER A C 1
ATOM 2167 O O . SER A 1 283 ? -3.588 -3.422 19.153 1.00 80.44 283 SER A O 1
ATOM 2169 N N . GLU A 1 284 ? -3.148 -5.275 17.974 1.00 84.50 284 GLU A N 1
ATOM 2170 C CA . GLU A 1 284 ? -2.147 -4.666 17.088 1.00 84.50 284 GLU A CA 1
ATOM 2171 C C . GLU A 1 284 ? -2.787 -3.814 15.981 1.00 84.50 284 GLU A C 1
ATOM 2173 O O . GLU A 1 284 ? -2.283 -2.741 15.652 1.00 84.50 284 GLU A O 1
ATOM 2178 N N . PHE A 1 285 ? -3.942 -4.231 15.447 1.00 88.31 285 PHE A N 1
ATOM 2179 C CA . PHE A 1 285 ? -4.654 -3.473 14.410 1.00 88.31 285 PHE A CA 1
ATOM 2180 C C . PHE A 1 285 ? -5.353 -2.208 14.935 1.00 88.31 285 PHE A C 1
ATOM 2182 O O . PHE A 1 285 ? -5.552 -1.268 14.166 1.00 88.31 285 PHE A O 1
ATOM 2189 N N . ARG A 1 286 ? -5.705 -2.131 16.226 1.00 89.38 286 ARG A N 1
ATOM 2190 C CA . ARG A 1 286 ? -6.386 -0.954 16.811 1.00 89.38 286 ARG A CA 1
ATOM 2191 C C . ARG A 1 286 ? -5.527 0.326 16.761 1.00 89.38 286 ARG A C 1
ATOM 2193 O O . ARG A 1 286 ? -6.017 1.333 16.246 1.00 89.38 286 ARG A O 1
ATOM 2200 N N . PRO A 1 287 ? -4.251 0.329 17.206 1.00 88.19 287 PRO A N 1
ATOM 2201 C CA . PRO A 1 287 ? -3.351 1.461 16.997 1.00 88.19 287 PRO A CA 1
ATOM 2202 C C . PRO A 1 287 ? -3.166 1.804 15.519 1.00 88.19 287 PRO A C 1
ATOM 2204 O O . PRO A 1 287 ? -3.166 2.979 15.162 1.00 88.19 287 PRO A O 1
ATOM 2207 N N . VAL A 1 288 ? -3.045 0.794 14.651 1.00 89.38 288 VAL A N 1
ATOM 2208 C CA . VAL A 1 288 ? -2.901 0.995 13.202 1.00 89.38 288 VAL A CA 1
ATOM 2209 C C . VAL A 1 288 ? -4.112 1.734 12.630 1.00 89.38 288 VAL A C 1
ATOM 2211 O O . VAL A 1 288 ? -3.934 2.712 11.909 1.00 89.38 288 VAL A O 1
ATOM 2214 N N . LEU A 1 289 ? -5.330 1.331 13.006 1.00 91.38 289 LEU A N 1
ATOM 2215 C CA . LEU A 1 289 ? -6.564 2.013 12.618 1.00 91.38 289 LEU A CA 1
ATOM 2216 C C . LEU A 1 289 ? -6.578 3.469 13.098 1.00 91.38 289 LEU A C 1
ATOM 2218 O O . LEU A 1 289 ? -6.877 4.361 12.310 1.00 91.38 289 LEU A O 1
ATOM 2222 N N . SER A 1 290 ? -6.220 3.727 14.361 1.00 90.06 290 SER A N 1
ATOM 2223 C CA . SER A 1 290 ? -6.167 5.101 14.874 1.00 90.06 290 SER A CA 1
ATOM 2224 C C . SER A 1 290 ? -5.171 5.960 14.100 1.00 90.06 290 SER A C 1
ATOM 2226 O O . SER A 1 290 ? -5.471 7.113 13.810 1.00 90.06 290 SER A O 1
ATOM 2228 N N . ASN A 1 291 ? -3.987 5.432 13.788 1.00 89.38 291 ASN A N 1
ATOM 2229 C CA . ASN A 1 291 ? -2.980 6.193 13.056 1.00 89.38 291 ASN A CA 1
ATOM 2230 C C . ASN A 1 291 ? -3.406 6.445 11.605 1.00 89.38 291 ASN A C 1
ATOM 2232 O O . ASN A 1 291 ? -3.161 7.529 11.087 1.00 89.38 291 ASN A O 1
ATOM 2236 N N . LEU A 1 292 ? -4.075 5.473 10.977 1.00 91.75 292 LEU A N 1
ATOM 2237 C CA . LEU A 1 292 ? -4.651 5.636 9.647 1.00 91.75 292 LEU A CA 1
ATOM 2238 C C . LEU A 1 292 ? -5.706 6.749 9.637 1.00 91.75 292 LEU A C 1
ATOM 2240 O O . LEU A 1 292 ? -5.665 7.597 8.757 1.00 91.75 292 LEU A O 1
ATOM 2244 N N . VAL A 1 293 ? -6.618 6.785 10.615 1.00 92.81 293 VAL A N 1
ATOM 2245 C CA . VAL A 1 293 ? -7.621 7.861 10.724 1.00 92.81 293 VAL A CA 1
ATOM 2246 C C . VAL A 1 293 ? -6.948 9.220 10.924 1.00 92.81 293 VAL A C 1
ATOM 2248 O O . VAL A 1 293 ? -7.290 10.161 10.215 1.00 92.81 293 VAL A O 1
ATOM 2251 N N . ASP A 1 294 ? -5.960 9.315 11.820 1.00 90.50 294 ASP A N 1
ATOM 2252 C CA . ASP A 1 294 ? -5.201 10.554 12.035 1.00 90.50 294 ASP A CA 1
ATOM 2253 C C . ASP A 1 294 ? -4.533 11.037 10.721 1.00 90.50 294 ASP A C 1
ATOM 2255 O O . ASP A 1 294 ? -4.592 12.223 10.396 1.00 90.50 294 ASP A O 1
ATOM 2259 N N . ASP A 1 295 ? -3.932 10.128 9.940 1.00 90.44 295 ASP A N 1
ATOM 2260 C CA . ASP A 1 295 ? -3.303 10.457 8.654 1.00 90.44 295 ASP A CA 1
ATOM 2261 C C . ASP A 1 295 ? -4.332 10.859 7.583 1.00 90.44 295 ASP A C 1
ATOM 2263 O O . ASP A 1 295 ? -4.083 11.780 6.807 1.00 90.44 295 ASP A O 1
ATOM 2267 N N . LEU A 1 296 ? -5.493 10.196 7.534 1.00 92.06 296 LEU A N 1
ATOM 2268 C CA . LEU A 1 296 ? -6.568 10.520 6.592 1.00 92.06 296 LEU A CA 1
ATOM 2269 C C . LEU A 1 296 ? -7.155 11.905 6.866 1.00 92.06 296 LEU A C 1
ATOM 2271 O O . LEU A 1 296 ? -7.337 12.679 5.929 1.00 92.06 296 LEU A O 1
ATOM 2275 N N . LEU A 1 297 ? -7.386 12.247 8.136 1.00 90.75 297 LEU A N 1
ATOM 2276 C CA . LEU A 1 297 ? -7.848 13.578 8.537 1.00 90.75 297 LEU A CA 1
ATOM 2277 C C . LEU A 1 297 ? -6.829 14.670 8.174 1.00 90.75 297 LEU A C 1
ATOM 2279 O O . LEU A 1 297 ? -7.227 15.787 7.845 1.00 90.75 297 LEU A O 1
ATOM 2283 N N . ALA A 1 298 ? -5.529 14.350 8.171 1.00 88.44 298 ALA A N 1
ATOM 2284 C CA . ALA A 1 298 ? -4.483 15.283 7.756 1.00 88.44 298 ALA A CA 1
ATOM 2285 C C . ALA A 1 298 ? -4.493 15.582 6.244 1.00 88.44 298 ALA A C 1
ATOM 2287 O O . ALA A 1 298 ? -4.072 16.668 5.845 1.00 88.44 298 ALA A O 1
ATOM 2288 N N . VAL A 1 299 ? -4.971 14.654 5.404 1.00 88.94 299 VAL A N 1
ATOM 2289 C CA . VAL A 1 299 ? -4.940 14.793 3.933 1.00 88.94 299 VAL A CA 1
ATOM 2290 C C . VAL A 1 299 ? -6.310 14.944 3.272 1.00 88.94 299 VAL A C 1
ATOM 2292 O O . VAL A 1 299 ? -6.365 15.191 2.072 1.00 88.94 299 VAL A O 1
ATOM 2295 N N . GLN A 1 300 ? -7.416 14.836 4.012 1.00 89.19 300 GLN A N 1
ATOM 2296 C CA . GLN A 1 300 ? -8.771 14.814 3.441 1.00 89.19 300 GLN A CA 1
ATOM 2297 C C . GLN A 1 300 ? -9.136 16.050 2.600 1.00 89.19 300 GLN A C 1
ATOM 2299 O O . GLN A 1 300 ? -9.959 15.950 1.698 1.00 89.19 300 GLN A O 1
ATOM 2304 N N . LEU A 1 301 ? -8.530 17.207 2.891 1.00 86.06 301 LEU A N 1
ATOM 2305 C CA . LEU A 1 301 ? -8.784 18.469 2.183 1.00 86.06 301 LEU A CA 1
ATOM 2306 C C . LEU A 1 301 ? -7.775 18.743 1.059 1.00 86.06 301 LEU A C 1
ATOM 2308 O O . LEU A 1 301 ? -7.831 19.795 0.424 1.00 86.06 301 LEU A O 1
ATOM 2312 N N . LEU A 1 302 ? -6.831 17.829 0.829 1.00 86.19 302 LEU A N 1
ATOM 2313 C CA . LEU A 1 302 ? -5.784 18.002 -0.166 1.00 86.19 302 LEU A CA 1
ATOM 2314 C C . LEU A 1 302 ? -6.217 17.397 -1.509 1.00 86.19 302 LEU A C 1
ATOM 2316 O O . LEU A 1 302 ? -6.565 16.212 -1.562 1.00 86.19 302 LEU A O 1
ATOM 2320 N N . PRO A 1 303 ? -6.163 18.165 -2.613 1.00 86.50 303 PRO A N 1
ATOM 2321 C CA . PRO A 1 303 ? -6.584 17.688 -3.930 1.00 86.50 303 PRO A CA 1
ATOM 2322 C C . PRO A 1 303 ? -5.709 16.549 -4.469 1.00 86.50 303 PRO A C 1
ATOM 2324 O O . PRO A 1 303 ? -6.138 15.820 -5.359 1.00 86.50 303 PRO A O 1
ATOM 2327 N N . GLU A 1 304 ? -4.499 16.369 -3.936 1.00 84.69 304 GLU A N 1
ATOM 2328 C CA . GLU A 1 304 ? -3.608 15.257 -4.271 1.00 84.69 304 GLU A CA 1
ATOM 2329 C C . GLU A 1 304 ? -4.088 13.912 -3.691 1.00 84.69 304 GLU A C 1
ATOM 2331 O O . GLU A 1 304 ? -3.677 12.850 -4.163 1.00 84.69 304 GLU A O 1
ATOM 2336 N N . TYR A 1 305 ? -4.987 13.934 -2.698 1.00 90.12 305 TYR A N 1
ATOM 2337 C CA . TYR A 1 305 ? -5.472 12.747 -1.987 1.00 90.12 305 TYR A CA 1
ATOM 2338 C C . TYR A 1 305 ? -7.008 12.584 -2.044 1.00 90.12 305 TYR A C 1
ATOM 2340 O O . TYR A 1 305 ? -7.644 12.368 -1.010 1.00 90.12 305 TYR A O 1
ATOM 2348 N N . PRO A 1 306 ? -7.643 12.568 -3.235 1.00 90.69 306 PRO A N 1
ATOM 2349 C CA . PRO A 1 306 ? -9.108 12.562 -3.373 1.00 90.69 306 PRO A CA 1
ATOM 2350 C C . PRO A 1 306 ? -9.799 11.311 -2.802 1.00 90.69 306 PRO A C 1
ATOM 2352 O O . PRO A 1 306 ? -10.987 11.330 -2.501 1.00 90.69 306 PRO A O 1
ATOM 2355 N N . ALA A 1 307 ? -9.074 10.200 -2.641 1.00 93.69 307 ALA A N 1
ATOM 2356 C CA . ALA A 1 307 ? -9.621 8.975 -2.051 1.00 93.69 307 ALA A CA 1
ATOM 2357 C C . ALA A 1 307 ? -9.769 9.026 -0.519 1.00 93.69 307 ALA A C 1
ATOM 2359 O O . ALA A 1 307 ? -10.395 8.128 0.048 1.00 93.69 307 ALA A O 1
ATOM 2360 N N . ALA A 1 308 ? -9.197 10.032 0.153 1.00 94.62 308 ALA A N 1
ATOM 2361 C CA . ALA A 1 308 ? -9.187 10.108 1.611 1.00 94.62 308 ALA A CA 1
ATOM 2362 C C . ALA A 1 308 ? -10.599 10.250 2.188 1.00 94.62 308 ALA A C 1
ATOM 2364 O O . ALA A 1 308 ? -10.974 9.490 3.080 1.00 94.62 308 ALA A O 1
ATOM 2365 N N . GLU A 1 309 ? -11.410 11.141 1.612 1.00 92.88 309 GLU A N 1
ATOM 2366 C CA . GLU A 1 309 ? -12.809 11.331 2.001 1.00 92.88 309 GLU A CA 1
ATOM 2367 C C . GLU A 1 309 ? -13.620 10.039 1.837 1.00 92.88 309 GLU A C 1
ATOM 2369 O O . GLU A 1 309 ? -14.304 9.598 2.758 1.00 92.88 309 GLU A O 1
ATOM 2374 N N . MET A 1 310 ? -13.504 9.373 0.685 1.00 93.69 310 MET A N 1
ATOM 2375 C CA . MET A 1 310 ? -14.255 8.146 0.411 1.00 93.69 310 MET A CA 1
ATOM 2376 C C . MET A 1 310 ? -13.887 7.011 1.379 1.00 93.69 310 MET A C 1
ATOM 2378 O O . MET A 1 310 ? -14.766 6.265 1.821 1.00 93.69 310 MET A O 1
ATOM 2382 N N . LEU A 1 311 ? -12.606 6.889 1.742 1.00 95.69 311 LEU A N 1
ATOM 2383 C CA . LEU A 1 311 ? -12.162 5.906 2.727 1.00 95.69 311 LEU A CA 1
ATOM 2384 C C . LEU A 1 311 ? -12.678 6.239 4.137 1.00 95.69 311 LEU A C 1
ATOM 2386 O O . LEU A 1 311 ? -13.179 5.341 4.816 1.00 95.69 311 LEU A O 1
ATOM 2390 N N . LEU A 1 312 ? -12.627 7.510 4.552 1.00 94.81 312 LEU A N 1
ATOM 2391 C CA . LEU A 1 312 ? -13.195 7.973 5.826 1.00 94.81 312 LEU A CA 1
ATOM 2392 C C . LEU A 1 312 ? -14.703 7.706 5.905 1.00 94.81 312 LEU A C 1
ATOM 2394 O O . LEU A 1 312 ? -15.174 7.143 6.889 1.00 94.81 312 LEU A O 1
ATOM 2398 N N . LEU A 1 313 ? -15.458 8.014 4.848 1.00 94.00 313 LEU A N 1
ATOM 2399 C CA . LEU A 1 313 ? -16.899 7.754 4.788 1.00 94.00 313 LEU A CA 1
ATOM 2400 C C . LEU A 1 313 ? -17.228 6.256 4.881 1.00 94.00 313 LEU A C 1
ATOM 2402 O O . LEU A 1 313 ? -18.166 5.874 5.587 1.00 94.00 313 LEU A O 1
ATOM 2406 N N . SER A 1 314 ? -16.459 5.396 4.200 1.00 94.69 314 SER A N 1
ATOM 2407 C CA . SER A 1 314 ? -16.616 3.936 4.295 1.00 94.69 314 SER A CA 1
ATOM 2408 C C . SER A 1 314 ? -16.340 3.447 5.726 1.00 94.69 314 SER A C 1
ATOM 2410 O O . SER A 1 314 ? -17.152 2.700 6.284 1.00 94.69 314 SER A O 1
ATOM 2412 N N . LEU A 1 315 ? -15.267 3.937 6.364 1.00 94.94 315 LEU A N 1
ATOM 2413 C CA . LEU A 1 315 ? -14.938 3.651 7.767 1.00 94.94 315 LEU A CA 1
ATOM 2414 C C . LEU A 1 315 ? -16.062 4.087 8.715 1.00 94.94 315 LEU A C 1
ATOM 2416 O O . LEU A 1 315 ? -16.550 3.265 9.491 1.00 94.94 315 LEU A O 1
ATOM 2420 N N . CYS A 1 316 ? -16.539 5.331 8.608 1.00 94.38 316 CYS A N 1
ATOM 2421 C CA . CYS A 1 316 ? -17.648 5.856 9.407 1.00 94.38 316 CYS A CA 1
ATOM 2422 C C . CYS A 1 316 ? -18.911 5.010 9.271 1.00 94.38 316 CYS A C 1
ATOM 2424 O O . CYS A 1 316 ? -19.523 4.642 10.277 1.00 94.38 316 CYS A O 1
ATOM 2426 N N . ARG A 1 317 ? -19.299 4.669 8.035 1.00 93.62 317 ARG A N 1
ATOM 2427 C CA . ARG A 1 317 ? -20.481 3.841 7.770 1.00 93.62 317 ARG A CA 1
ATOM 2428 C C . ARG A 1 317 ? -20.340 2.466 8.418 1.00 93.62 317 ARG A C 1
ATOM 2430 O O . ARG A 1 317 ? -21.291 1.990 9.041 1.00 93.62 317 ARG A O 1
ATOM 2437 N N . 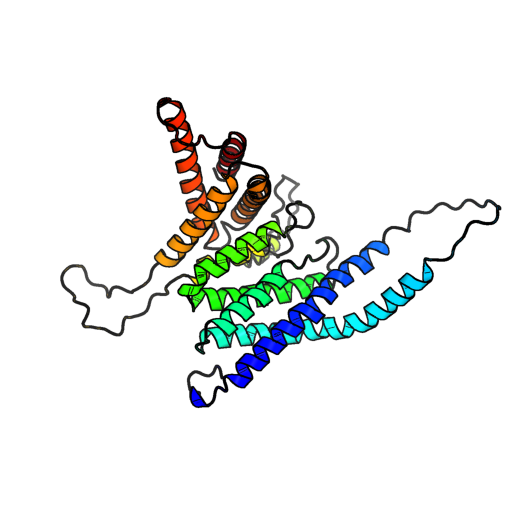ARG A 1 318 ? -19.172 1.827 8.295 1.00 92.06 318 ARG A N 1
ATOM 2438 C CA . ARG A 1 318 ? -18.936 0.486 8.847 1.00 92.06 318 ARG A CA 1
ATOM 2439 C C . ARG A 1 318 ? -18.908 0.487 10.375 1.00 92.06 318 ARG A C 1
ATOM 2441 O O . ARG A 1 318 ? -19.574 -0.356 10.972 1.00 92.06 318 ARG A O 1
ATOM 2448 N N . LEU A 1 319 ? -18.197 1.437 10.986 1.00 91.94 319 LEU A N 1
ATOM 2449 C CA . LEU A 1 319 ? -18.129 1.607 12.441 1.00 91.94 319 LEU A CA 1
ATOM 2450 C C . LEU A 1 319 ? -19.514 1.894 13.027 1.00 91.94 319 LEU A C 1
ATOM 2452 O O . LEU A 1 319 ? -19.934 1.216 13.963 1.00 91.94 319 LEU A O 1
ATOM 2456 N N . SER A 1 320 ? -20.268 2.816 12.419 1.00 91.56 320 SER A N 1
ATOM 2457 C CA . SER A 1 320 ? -21.635 3.144 12.847 1.00 91.56 320 SER A CA 1
ATOM 2458 C C . SER A 1 320 ? -22.551 1.924 12.779 1.00 91.56 320 SER A C 1
ATOM 2460 O O . SER A 1 320 ? -23.287 1.641 13.723 1.00 91.56 320 SER A O 1
ATOM 2462 N N . HIS A 1 321 ? -22.481 1.159 11.686 1.00 90.56 321 HIS A N 1
ATOM 2463 C CA . HIS A 1 321 ? -23.260 -0.066 11.530 1.00 90.56 321 HIS A CA 1
ATOM 2464 C C . HIS A 1 321 ? -22.921 -1.108 12.610 1.00 90.56 321 HIS A C 1
ATOM 2466 O O . HIS A 1 321 ? -23.825 -1.718 13.185 1.00 90.56 321 HIS A O 1
ATOM 2472 N N . ASP A 1 322 ? -21.638 -1.309 12.920 1.00 87.31 322 ASP A N 1
ATOM 2473 C CA . ASP A 1 322 ? -21.216 -2.259 13.954 1.00 87.31 322 ASP A CA 1
ATOM 2474 C C . ASP A 1 322 ? -21.613 -1.806 15.366 1.00 87.31 322 ASP A C 1
ATOM 2476 O O . ASP A 1 322 ? -22.068 -2.628 16.166 1.00 87.31 322 ASP A O 1
ATOM 2480 N N . LEU A 1 323 ? -21.527 -0.507 15.664 1.00 88.06 323 LEU A N 1
ATOM 2481 C CA . LEU A 1 323 ? -21.975 0.063 16.936 1.00 88.06 323 LEU A CA 1
ATOM 2482 C C . LEU A 1 323 ? -23.492 -0.065 17.114 1.00 88.06 323 LEU A C 1
ATOM 2484 O O . LEU A 1 323 ? -23.941 -0.551 18.154 1.00 88.06 323 LEU A O 1
ATOM 2488 N N . LEU A 1 324 ? -24.288 0.267 16.094 1.00 87.62 324 LEU A N 1
ATOM 2489 C CA . LEU A 1 324 ? -25.745 0.081 16.115 1.00 87.62 324 LEU A CA 1
ATOM 2490 C C . LEU A 1 324 ? -26.120 -1.393 16.301 1.00 87.62 324 LEU A C 1
ATOM 2492 O O . LEU A 1 324 ? -26.969 -1.725 17.134 1.00 87.62 324 LEU A O 1
ATOM 2496 N N . ARG A 1 325 ? -25.438 -2.298 15.588 1.00 85.25 325 ARG A N 1
ATOM 2497 C CA . ARG A 1 325 ? -25.625 -3.744 15.749 1.00 85.25 325 ARG A CA 1
ATOM 2498 C C . ARG A 1 325 ? -25.298 -4.189 17.175 1.00 85.25 325 ARG A C 1
ATOM 2500 O O . ARG A 1 325 ? -26.079 -4.934 17.759 1.00 85.25 325 ARG A O 1
ATOM 2507 N N . SER A 1 326 ? -24.202 -3.709 17.761 1.00 81.31 326 SER A N 1
ATOM 2508 C CA . SER A 1 326 ? -23.833 -4.040 19.144 1.00 81.31 326 SER A CA 1
ATOM 2509 C C . SER A 1 326 ? -24.847 -3.522 20.176 1.00 81.31 326 SER A C 1
ATOM 2511 O O . SER A 1 326 ? -25.192 -4.247 21.108 1.00 81.31 326 SER A O 1
ATOM 2513 N N . SER A 1 327 ? -25.396 -2.320 19.961 1.00 79.44 327 SER A N 1
ATOM 2514 C CA . SER A 1 327 ? -26.428 -1.714 20.809 1.00 79.44 327 SER A CA 1
ATOM 2515 C C . SER A 1 327 ? -27.741 -2.506 20.749 1.00 79.44 327 SER A C 1
ATOM 2517 O O . SER A 1 327 ? -28.299 -2.874 21.782 1.00 79.44 327 SER A O 1
ATOM 2519 N N . SER A 1 328 ? -28.183 -2.883 19.544 1.00 72.44 328 SER A N 1
ATOM 2520 C CA . SER A 1 328 ? -29.392 -3.699 19.347 1.00 72.44 328 SER A CA 1
ATOM 2521 C C . SER A 1 328 ? -29.264 -5.138 19.875 1.00 72.44 328 SER A C 1
ATOM 2523 O O . SER A 1 328 ? -30.230 -5.688 20.403 1.00 72.44 328 SER A O 1
ATOM 2525 N N . ALA A 1 329 ? -28.072 -5.746 19.811 1.00 61.31 329 ALA A N 1
ATOM 2526 C CA . ALA A 1 329 ? -27.825 -7.094 20.332 1.00 61.31 329 ALA A CA 1
ATOM 2527 C C . ALA A 1 329 ? -27.908 -7.169 21.868 1.00 61.31 329 ALA A C 1
ATOM 2529 O O . ALA A 1 329 ? -28.263 -8.212 22.411 1.00 61.31 329 ALA A O 1
ATOM 2530 N N . SER A 1 330 ? -27.641 -6.064 22.572 1.00 53.28 330 SER A N 1
ATOM 2531 C CA . SER A 1 330 ? -27.805 -5.971 24.032 1.00 53.28 330 SER A CA 1
ATOM 2532 C C . SER A 1 330 ? -29.275 -6.110 24.476 1.00 53.28 330 SER A C 1
ATOM 2534 O O . SER A 1 330 ? -29.552 -6.565 25.588 1.00 53.28 330 SER A O 1
ATOM 2536 N N . VAL A 1 331 ? -30.229 -5.775 23.595 1.00 54.59 331 VAL A N 1
ATOM 2537 C CA . VAL A 1 331 ? -31.676 -5.805 23.880 1.00 54.59 331 VAL A CA 1
ATOM 2538 C C . VAL A 1 331 ? -32.274 -7.214 23.710 1.00 54.59 331 VAL A C 1
ATOM 2540 O O . VAL A 1 331 ? -33.193 -7.577 24.439 1.00 54.59 331 VAL A O 1
ATOM 2543 N N . ASN A 1 332 ? -31.713 -8.056 22.832 1.00 48.81 332 ASN A N 1
ATOM 2544 C CA . ASN A 1 332 ? -32.200 -9.416 22.550 1.00 48.81 332 ASN A CA 1
ATOM 2545 C C . ASN A 1 332 ? -31.285 -10.497 23.160 1.00 48.81 332 ASN A C 1
ATOM 2547 O O . ASN A 1 332 ? -30.517 -11.159 22.462 1.00 48.81 332 ASN A O 1
ATOM 2551 N N . LYS A 1 333 ? -31.398 -10.727 24.475 1.00 48.72 333 LYS A N 1
ATOM 2552 C CA . LYS A 1 333 ? -30.576 -11.689 25.247 1.00 48.72 333 LYS A CA 1
ATOM 2553 C C . LYS A 1 333 ? -30.729 -13.187 24.891 1.00 48.72 333 LYS A C 1
ATOM 2555 O O . LYS A 1 333 ? -30.070 -14.005 25.524 1.00 48.72 333 LYS A O 1
ATOM 2560 N N . ASN A 1 334 ? -31.529 -13.572 23.893 1.00 40.06 334 ASN A N 1
ATOM 2561 C CA . ASN A 1 334 ? -31.869 -14.985 23.634 1.00 40.06 334 ASN A CA 1
ATOM 2562 C C . ASN A 1 334 ? -31.167 -15.644 22.435 1.00 40.06 334 ASN A C 1
ATOM 2564 O O . ASN A 1 334 ? -31.493 -16.778 22.092 1.00 40.06 334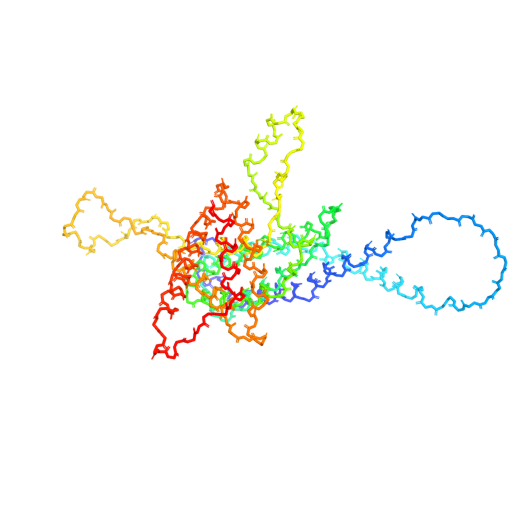 ASN A O 1
ATOM 2568 N N . THR A 1 335 ? -30.180 -15.000 21.816 1.00 39.22 335 THR A N 1
ATOM 2569 C CA . THR A 1 335 ? -29.415 -15.618 20.720 1.00 39.22 335 THR A CA 1
ATOM 2570 C C . THR A 1 335 ? -27.924 -15.496 20.977 1.00 39.22 335 THR A C 1
ATOM 2572 O O . THR A 1 335 ? -27.420 -14.416 21.264 1.00 39.22 335 THR A O 1
ATOM 2575 N N . THR A 1 336 ? -27.223 -16.621 20.853 1.00 41.09 336 THR A N 1
ATOM 2576 C CA . THR A 1 336 ? -25.771 -16.848 20.955 1.00 41.09 336 THR A CA 1
ATOM 2577 C C . THR A 1 336 ? -24.956 -16.102 19.884 1.00 41.09 336 THR A C 1
ATOM 2579 O O . THR A 1 336 ? -24.015 -16.635 19.302 1.00 41.09 336 THR A O 1
ATOM 2582 N N . SER A 1 337 ? -25.286 -14.842 19.597 1.00 42.88 337 SER A N 1
ATOM 2583 C CA . SER A 1 337 ? -24.468 -13.977 18.758 1.00 42.88 337 SER A CA 1
ATOM 2584 C C . SER A 1 337 ? -23.307 -13.439 19.584 1.00 42.88 337 SER A C 1
ATOM 2586 O O . SER A 1 337 ? -23.509 -12.721 20.562 1.00 42.88 337 SER A O 1
ATOM 2588 N N . THR A 1 338 ? -22.090 -13.788 19.175 1.00 50.06 338 THR A N 1
ATOM 2589 C CA . THR A 1 338 ? -20.813 -13.222 19.620 1.00 50.06 338 THR A CA 1
ATOM 2590 C C . THR A 1 338 ? -20.913 -11.717 19.889 1.00 50.06 338 THR A C 1
ATOM 2592 O O . THR A 1 338 ? -20.841 -10.915 18.961 1.00 50.06 338 THR A O 1
ATOM 2595 N N . SER A 1 339 ? -21.055 -11.328 21.160 1.00 56.66 339 SER A N 1
ATOM 2596 C CA . SER A 1 339 ? -20.992 -9.926 21.589 1.00 56.66 339 SER A CA 1
ATOM 2597 C C . SER A 1 339 ? -19.650 -9.324 21.176 1.00 56.66 339 SER A C 1
ATOM 2599 O O . SER A 1 339 ? -18.615 -9.952 21.395 1.00 56.66 339 SER A O 1
ATOM 2601 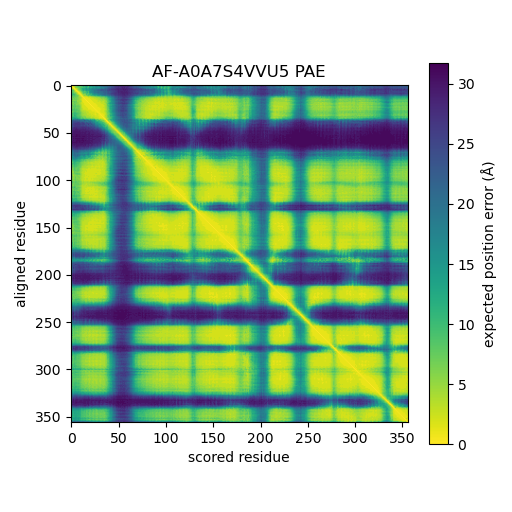N N . ALA A 1 340 ? -19.640 -8.153 20.539 1.00 63.56 340 ALA A N 1
ATOM 2602 C CA . ALA A 1 340 ? -18.393 -7.470 20.202 1.00 63.56 340 ALA A CA 1
ATOM 2603 C C . ALA A 1 340 ? -17.575 -7.199 21.480 1.00 63.56 340 ALA A C 1
ATOM 2605 O O . ALA A 1 340 ? -18.144 -6.934 22.539 1.00 63.56 340 ALA A O 1
ATOM 2606 N N . GLU A 1 341 ? -16.247 -7.309 21.399 1.00 74.94 341 GLU A N 1
ATOM 2607 C CA . GLU A 1 341 ? -15.370 -7.053 22.545 1.00 74.94 341 GLU A CA 1
ATOM 2608 C C . GLU A 1 341 ? -15.526 -5.595 23.015 1.00 74.94 341 GLU A C 1
ATOM 2610 O O . GLU A 1 341 ? -15.505 -4.670 22.201 1.00 74.94 341 GLU A O 1
ATOM 2615 N N . THR A 1 342 ? -15.670 -5.375 24.324 1.00 79.88 342 THR A N 1
ATOM 2616 C CA . THR A 1 342 ? -15.876 -4.038 24.917 1.00 79.88 342 THR A CA 1
ATOM 2617 C C . THR A 1 342 ? -14.760 -3.063 24.550 1.00 79.88 342 THR A C 1
ATOM 2619 O O . THR A 1 342 ? -15.019 -1.895 24.261 1.00 79.88 342 THR A O 1
ATOM 2622 N N . THR A 1 343 ? -13.523 -3.551 24.479 1.00 84.06 343 THR A N 1
ATOM 2623 C CA . THR A 1 343 ? -12.359 -2.764 24.071 1.00 84.06 343 THR A CA 1
ATOM 2624 C C . THR A 1 343 ? -12.459 -2.291 22.618 1.00 84.06 343 THR A C 1
ATOM 2626 O O . THR A 1 343 ? -12.157 -1.135 22.335 1.00 84.06 343 THR A O 1
ATOM 2629 N N . TYR A 1 344 ? -12.932 -3.146 21.701 1.00 86.94 344 TYR A N 1
ATOM 2630 C CA . TYR A 1 344 ? -13.157 -2.762 20.303 1.00 86.94 344 TYR A CA 1
ATOM 2631 C C . TYR A 1 344 ? -14.233 -1.677 20.193 1.00 86.94 344 TYR A C 1
ATOM 2633 O O . TYR A 1 344 ? -14.032 -0.704 19.475 1.00 86.94 344 TYR A O 1
ATOM 2641 N N . LEU A 1 345 ? -15.337 -1.802 20.937 1.00 87.00 345 LEU A N 1
ATOM 2642 C CA . LEU A 1 345 ? -16.402 -0.792 20.940 1.00 87.00 345 LEU A CA 1
ATOM 2643 C C . LEU A 1 345 ? -15.900 0.568 21.442 1.00 87.00 345 LEU A C 1
ATOM 2645 O O . LEU A 1 345 ? -16.246 1.592 20.862 1.00 87.00 345 LEU A O 1
ATOM 2649 N N . SER A 1 346 ? -15.037 0.583 22.463 1.00 88.38 346 SER A N 1
ATOM 2650 C CA . SER A 1 346 ? -14.379 1.810 22.930 1.00 88.38 346 SER A CA 1
ATOM 2651 C C . SER A 1 346 ? -13.514 2.445 21.833 1.00 88.38 346 SER A C 1
ATOM 2653 O O . SER A 1 346 ? -13.660 3.629 21.539 1.00 88.38 346 SER A O 1
ATOM 2655 N N . THR A 1 347 ? -12.681 1.652 21.145 1.00 87.50 347 THR A N 1
ATOM 2656 C CA . THR A 1 347 ? -11.883 2.138 20.004 1.00 87.50 347 THR A CA 1
ATOM 2657 C C . THR A 1 347 ? -12.759 2.628 18.847 1.00 87.50 347 THR A C 1
ATOM 2659 O O . THR A 1 347 ? -12.448 3.644 18.232 1.00 87.50 347 THR A O 1
ATOM 2662 N N . ALA A 1 348 ? -13.860 1.941 18.544 1.00 88.44 348 ALA A N 1
ATOM 2663 C CA . ALA A 1 348 ? -14.803 2.341 17.502 1.00 88.44 348 ALA A CA 1
ATOM 2664 C C . ALA A 1 348 ? -15.475 3.688 17.824 1.00 88.44 348 ALA A C 1
ATOM 2666 O O . ALA A 1 348 ? -15.597 4.537 16.945 1.00 88.44 348 ALA A O 1
ATOM 2667 N N . MET A 1 349 ? -15.855 3.912 19.085 1.00 89.75 349 MET A N 1
ATOM 2668 C CA . MET A 1 349 ? -16.417 5.189 19.536 1.00 89.75 349 MET A CA 1
ATOM 2669 C C . MET A 1 349 ? -15.376 6.316 19.513 1.00 89.75 349 MET A C 1
ATOM 2671 O O . MET A 1 349 ? -15.690 7.401 19.037 1.00 89.75 349 MET A O 1
ATOM 2675 N N . ASP A 1 350 ? -14.140 6.065 19.963 1.00 91.25 350 ASP A N 1
ATOM 2676 C CA . ASP A 1 350 ? -13.046 7.051 19.907 1.00 91.25 350 ASP A CA 1
ATOM 2677 C C . ASP A 1 350 ? -12.704 7.431 18.459 1.00 91.25 350 ASP A C 1
ATOM 2679 O O . ASP A 1 350 ? -12.645 8.606 18.111 1.00 91.25 350 ASP A O 1
ATOM 2683 N N . THR A 1 351 ? -12.550 6.439 17.578 1.00 89.94 351 THR A N 1
ATOM 2684 C CA . THR A 1 351 ? -12.269 6.681 16.153 1.00 89.94 351 THR A CA 1
ATOM 2685 C C . THR A 1 351 ? -13.399 7.431 15.461 1.00 89.94 351 THR A C 1
ATOM 2687 O O . THR A 1 351 ? -13.117 8.357 14.708 1.00 89.94 351 THR A O 1
ATOM 2690 N N . MET A 1 352 ? -14.664 7.110 15.743 1.00 89.81 352 MET A N 1
ATOM 2691 C CA . MET A 1 352 ? -15.786 7.909 15.246 1.00 89.81 352 MET A CA 1
ATOM 2692 C C . MET A 1 352 ? -15.788 9.332 15.804 1.00 89.81 352 MET A C 1
ATOM 2694 O O . MET A 1 352 ? -16.013 10.268 15.045 1.00 89.81 352 MET A O 1
ATOM 2698 N N . GLY A 1 353 ? -15.501 9.503 17.096 1.00 90.81 353 GLY A N 1
ATOM 2699 C CA . GLY A 1 353 ? -15.417 10.815 17.738 1.00 90.81 353 GLY A CA 1
ATOM 2700 C C . GLY A 1 353 ? -14.284 11.699 17.212 1.00 90.81 353 GLY A C 1
ATOM 2701 O O . GLY A 1 353 ? -14.328 12.902 17.417 1.00 90.81 353 GLY A O 1
ATOM 2702 N N . LYS A 1 354 ? -13.281 11.130 16.533 1.00 88.94 354 LYS A N 1
ATOM 2703 C CA . LYS A 1 354 ? -12.245 11.899 15.823 1.00 88.94 354 LYS A CA 1
ATOM 2704 C C . LYS A 1 354 ? -12.677 12.369 14.436 1.00 88.94 354 LYS A C 1
ATOM 2706 O O . LYS A 1 354 ? -12.092 13.320 13.929 1.00 88.94 354 LYS A O 1
ATOM 2711 N N . ILE A 1 355 ? -13.599 11.651 13.794 1.00 87.81 355 ILE A N 1
ATOM 2712 C CA . ILE A 1 355 ? -14.031 11.948 12.421 1.00 87.81 355 ILE A CA 1
ATOM 2713 C C . ILE A 1 355 ? -15.210 12.933 12.413 1.00 87.81 355 ILE A C 1
ATOM 2715 O O . ILE A 1 355 ? -15.289 13.762 11.509 1.00 87.81 355 ILE A O 1
ATOM 2719 N N . CYS A 1 356 ? -16.111 12.827 13.395 1.00 81.75 356 CYS A N 1
ATOM 2720 C CA . CYS A 1 356 ? -17.202 13.776 13.641 1.00 81.75 356 CYS A CA 1
ATOM 2721 C C . CYS A 1 356 ? -16.696 15.031 14.356 1.00 81.75 356 CYS A C 1
ATOM 2723 O O . CYS A 1 356 ? -17.201 16.125 14.019 1.00 81.75 356 CYS A O 1
#